Protein AF-A0A1I4WAY4-F1 (afdb_monomer)

Secondary structure (DSSP, 8-state):
----HHHHHHHHHHHHHHHHHHHHHHHHHHHHHH-TTS---SSSS--B-TTT-PBPPGGGGSTTHHHHHTTTB-TTT-PBPPTHHHHHHHHHHHHHHHHHHHHTT-HHHHHHHHHHHHHHHHHHHHHHHHS---HHHHHHHHHHHHHHHHHH-SSS-HHHHHHHHHHHHHHHHHHHHHHHHHHSS--S-HHHHHHHHHHHHHH-GGGHHHHHHHHHHHHHHHHHHHHHHH--PPPSS---HHHHHHHHHHHHHHHHH-

Radius of gyration: 19.83 Å; Cα contacts (8 Å, |Δi|>4): 324; chains: 1; bounding box: 48×49×53 Å

Sequence (258 aa):
MEHDLIWWLTLSLLALAAGSFFNLVIYRLPLMILHPEIKLNLASPRSHCPHCKTLLTRRDLIPLFSWLILRGRCRYCAVRISYRYPAMELLSLLTALLVAVLSHAHEQMIFTTLLFGWTLLVLTIIDIDHHLLPDILTLSLLWAGLLRVALAGQTLSPADAIVGAVAGYLLLRLPSDIWYCWRKEVALGGGDIKLFAALGAWLGAKALPIALIIASAGALIFLLAKAGICRKPPPRRFAFGPWLSLGGMMVFVWQNYY

pLDDT: mean 92.72, std 6.72, range [54.31, 98.69]

Mean predicted aligned error: 4.65 Å

Nearest PDB structures (foldseek):
  7nvo-assembly1_h  TM=2.602E-01  e=3.458E+00  Homo sapiens
  3vg9-assembly1_A  TM=1.922E-01  e=9.452E+00  Homo sapiens
  8aw5-assembly1_A  TM=1.306E-01  e=7.936E+00  Aquifex aeolicus VF5

Solvent-accessible surface area (backbone atoms only — not comparable to full-atom values): 13815 Å² total; per-residue (Å²): 120,88,79,52,72,67,55,57,51,52,53,45,54,51,24,20,52,48,14,50,50,43,54,52,48,52,57,44,53,58,45,43,69,77,39,66,86,52,93,59,56,95,80,39,74,75,65,49,43,92,83,80,59,50,74,58,52,77,70,68,63,41,60,54,54,31,43,59,76,44,69,35,29,40,92,87,75,62,50,76,50,69,69,62,56,48,48,40,18,48,52,36,27,52,51,49,52,50,44,55,66,61,33,67,89,42,66,82,46,44,64,59,52,46,56,51,51,53,49,38,51,46,43,24,54,30,13,69,77,64,71,42,52,56,62,77,55,31,50,50,47,23,51,50,23,44,47,48,27,68,76,63,54,81,91,49,53,55,66,43,16,53,49,1,21,53,46,26,28,48,69,48,42,52,60,30,51,55,43,26,73,76,67,76,43,84,75,61,61,72,36,49,25,43,39,38,14,15,44,7,14,64,58,18,48,87,46,44,63,61,19,49,49,47,13,50,50,50,49,48,53,51,52,51,51,47,31,70,72,66,73,45,80,83,68,96,72,76,59,58,44,45,27,46,36,48,15,41,48,53,51,48,50,44,76,76,65,108

Foldseek 3Di:
DPDDPVNLVVLLQVLLLLLLLLVLCLPQVVCCVVPVVDPDDSPPDADADPPPRHHDDPLCSRGPPNCVVLVQADPPPRHGHDPSRNVSSVVSSVQLVVLVVLCVPPPVCSVVLSLLLNLLVSQLSSCVVPVDRDPVSLVVLLVSLLVCCVPVVDQAHSVQLQQQLVLQLCVPVVVQVVCCVVPVDGPDDPNNSSNSSSLRNNQGNVLSVQLVVQLVVVQVVVQVVCCVVVVDHRDPRDRSSNSSSVSSSVSNSVSNRD

InterPro domains:
  IPR000045 Prepilin type IV endopeptidase, peptidase domain [PF01478] (114-223)
  IPR010627 Prepilin peptidase A24, N-terminal [PF06750] (14-101)
  IPR014032 Peptidase A24A, prepilin type IV, bacterial [PR00864] (123-140)
  IPR014032 Peptidase A24A, prepilin type IV, bacterial [PR00864] (192-203)
  IPR014032 Peptidase A24A, prepilin type IV, bacterial [PR00864] (204-219)
  IPR050882 Prepilin leader peptidase/N-methyltransferase [PTHR30487] (1-256)

Organism: NCBI:txid1367852

Structure (mmCIF, N/CA/C/O backbone):
data_AF-A0A1I4WAY4-F1
#
_entry.id   AF-A0A1I4WAY4-F1
#
loop_
_atom_site.group_PDB
_atom_site.id
_atom_site.type_symbol
_atom_site.label_atom_id
_atom_site.label_alt_id
_atom_site.label_comp_id
_atom_site.label_asym_id
_atom_site.label_entity_id
_atom_site.label_seq_id
_atom_site.pdbx_PDB_ins_code
_atom_site.Cartn_x
_atom_site.Cartn_y
_atom_site.Cartn_z
_atom_site.occupancy
_atom_site.B_iso_or_equiv
_atom_site.auth_seq_id
_atom_site.auth_comp_id
_atom_site.auth_asym_id
_atom_site.auth_atom_id
_atom_site.pdbx_PDB_model_num
ATOM 1 N N . MET A 1 1 ? 23.112 18.543 -0.331 1.00 54.31 1 MET A N 1
ATOM 2 C CA . MET A 1 1 ? 22.769 19.661 0.570 1.00 54.31 1 MET A CA 1
ATOM 3 C C . MET A 1 1 ? 22.600 19.075 1.957 1.00 54.31 1 MET A C 1
ATOM 5 O O . MET A 1 1 ? 22.006 18.011 2.058 1.00 54.31 1 MET A O 1
ATOM 9 N N . GLU A 1 2 ? 23.162 19.682 3.001 1.00 71.75 2 GLU A N 1
ATOM 10 C CA . GLU A 1 2 ? 22.856 19.234 4.364 1.00 71.75 2 GLU A CA 1
ATOM 11 C C . GLU A 1 2 ? 21.424 19.665 4.696 1.00 71.75 2 GLU A C 1
ATOM 13 O O . GLU A 1 2 ? 21.122 20.857 4.727 1.00 71.75 2 GLU A O 1
ATOM 18 N N . HIS A 1 3 ? 20.524 18.696 4.874 1.00 81.75 3 HIS A N 1
ATOM 19 C CA . HIS A 1 3 ? 19.179 18.968 5.371 1.00 81.75 3 HIS A CA 1
ATOM 20 C C . HIS A 1 3 ? 19.274 19.478 6.807 1.00 81.75 3 HIS A C 1
ATOM 22 O O . HIS A 1 3 ? 19.845 18.808 7.672 1.00 81.75 3 HIS A O 1
ATOM 28 N N . ASP A 1 4 ? 18.698 20.648 7.062 1.00 88.94 4 ASP A N 1
ATOM 29 C CA . ASP A 1 4 ? 18.658 21.217 8.399 1.00 88.94 4 ASP A CA 1
ATOM 30 C C . ASP A 1 4 ? 17.642 20.488 9.301 1.00 88.94 4 ASP A C 1
ATOM 32 O O . ASP A 1 4 ? 16.833 19.656 8.874 1.00 88.94 4 ASP A O 1
ATOM 36 N N . LEU A 1 5 ? 17.684 20.798 10.598 1.00 92.12 5 LEU A N 1
ATOM 37 C CA . LEU A 1 5 ? 16.776 20.209 11.583 1.00 92.12 5 LEU A CA 1
ATOM 38 C C . LEU A 1 5 ? 15.297 20.463 11.236 1.00 92.12 5 LEU A C 1
ATOM 40 O O . LEU A 1 5 ? 14.445 19.607 11.482 1.00 92.12 5 LEU A O 1
ATOM 44 N N . ILE A 1 6 ? 14.984 21.627 10.661 1.00 93.38 6 ILE A N 1
ATOM 45 C CA . ILE A 1 6 ? 13.615 22.026 10.316 1.00 93.38 6 ILE A CA 1
ATOM 46 C C . ILE A 1 6 ? 13.052 21.104 9.233 1.00 93.38 6 ILE A C 1
ATOM 48 O O . ILE A 1 6 ? 11.903 20.661 9.340 1.00 93.38 6 ILE A O 1
ATOM 52 N N . TRP A 1 7 ? 13.855 20.763 8.228 1.00 92.56 7 TRP A N 1
ATOM 53 C CA . TRP A 1 7 ? 13.469 19.848 7.162 1.00 92.56 7 TRP A CA 1
ATOM 54 C C . TRP A 1 7 ? 13.116 18.457 7.708 1.00 92.56 7 TRP A C 1
ATOM 56 O O . TRP A 1 7 ? 12.023 17.946 7.445 1.00 92.56 7 TRP A O 1
ATOM 66 N N . TRP A 1 8 ? 13.978 17.882 8.556 1.00 93.44 8 TRP A N 1
ATOM 67 C CA . TRP A 1 8 ? 13.746 16.566 9.169 1.00 93.44 8 TRP A CA 1
ATOM 68 C C . TRP A 1 8 ? 12.510 16.535 10.067 1.00 93.44 8 TRP A C 1
ATOM 70 O O . TRP A 1 8 ? 11.731 15.576 10.025 1.00 93.44 8 TRP A O 1
ATOM 80 N N . LEU A 1 9 ? 12.301 17.588 10.861 1.00 94.94 9 LEU A N 1
ATOM 81 C CA . LEU A 1 9 ? 11.111 17.720 11.699 1.00 94.94 9 LEU A CA 1
ATOM 82 C C . LEU A 1 9 ? 9.843 17.816 10.848 1.00 94.94 9 LEU A C 1
ATOM 84 O O . LEU A 1 9 ? 8.861 17.131 11.132 1.00 94.94 9 LEU A O 1
ATOM 88 N N . THR A 1 10 ? 9.873 18.612 9.780 1.00 94.50 10 THR A N 1
ATOM 89 C CA . THR A 1 10 ? 8.729 18.787 8.879 1.00 94.50 10 THR A CA 1
ATOM 90 C C . THR A 1 10 ? 8.367 17.475 8.191 1.00 94.50 10 THR A C 1
ATOM 92 O O . THR A 1 10 ? 7.207 17.062 8.235 1.00 94.50 10 THR A O 1
ATOM 95 N N . LEU A 1 11 ? 9.354 16.770 7.627 1.00 95.00 11 LEU A N 1
ATOM 96 C CA . LEU A 1 11 ? 9.149 15.461 7.009 1.00 95.00 11 LEU A CA 1
ATOM 97 C C . LEU A 1 11 ? 8.559 14.461 8.008 1.00 95.00 11 LEU A C 1
ATOM 99 O O . LEU A 1 11 ? 7.599 13.760 7.690 1.00 95.00 11 LEU A O 1
ATOM 103 N N . SER A 1 12 ? 9.102 14.421 9.225 1.00 95.94 12 SER A N 1
ATOM 104 C CA . SER A 1 12 ? 8.652 13.492 10.261 1.00 95.94 12 SER A CA 1
ATOM 105 C C . SER A 1 12 ? 7.204 13.754 10.674 1.00 95.94 12 SER A C 1
ATOM 107 O O . SER A 1 12 ? 6.403 12.823 10.756 1.00 95.94 12 SER A O 1
ATOM 109 N N . LEU A 1 13 ? 6.833 15.020 10.885 1.00 96.25 13 LEU A N 1
ATOM 110 C CA . LEU A 1 13 ? 5.464 15.406 11.234 1.00 96.25 13 LEU A CA 1
ATOM 111 C C . LEU A 1 13 ? 4.476 15.084 10.107 1.00 96.25 13 LEU A C 1
ATOM 113 O O . LEU A 1 13 ? 3.394 14.559 10.378 1.00 96.25 13 LEU A O 1
ATOM 117 N N . LEU A 1 14 ? 4.853 15.343 8.852 1.00 96.38 14 LEU A N 1
ATOM 118 C CA . LEU A 1 14 ? 4.041 14.993 7.685 1.00 96.38 14 LEU A CA 1
ATOM 119 C C . LEU A 1 14 ? 3.863 13.480 7.555 1.00 96.38 14 LEU A C 1
ATOM 121 O O . LEU A 1 14 ? 2.745 13.015 7.344 1.00 96.38 14 LEU A O 1
ATOM 125 N N . ALA A 1 15 ? 4.932 12.704 7.728 1.00 97.38 15 ALA A N 1
ATOM 126 C CA . ALA A 1 15 ? 4.884 11.251 7.629 1.00 97.38 15 ALA A CA 1
ATOM 127 C C . ALA A 1 15 ? 4.019 10.622 8.729 1.00 97.38 15 ALA A C 1
ATOM 129 O O . ALA A 1 15 ? 3.244 9.699 8.464 1.00 97.38 15 ALA A O 1
ATOM 130 N N . LEU A 1 16 ? 4.092 11.154 9.948 1.00 96.94 16 LEU A N 1
ATOM 131 C CA . LEU A 1 16 ? 3.235 10.758 11.061 1.00 96.94 16 LEU A CA 1
ATOM 132 C C . LEU A 1 16 ? 1.760 11.098 10.804 1.00 96.94 16 LEU A C 1
ATOM 134 O O . LEU A 1 16 ? 0.883 10.257 11.010 1.00 96.94 16 LEU A O 1
ATOM 138 N N . ALA A 1 17 ? 1.476 12.306 10.309 1.00 96.25 17 ALA A N 1
ATOM 139 C CA . ALA A 1 17 ? 0.123 12.710 9.935 1.00 96.25 17 ALA A CA 1
ATOM 140 C C . ALA A 1 17 ? -0.441 11.835 8.802 1.00 96.25 17 ALA A C 1
ATOM 142 O O . ALA A 1 17 ? -1.593 11.398 8.875 1.00 96.25 17 ALA A O 1
ATOM 143 N N . ALA A 1 18 ? 0.382 11.519 7.798 1.00 97.31 18 ALA A N 1
ATOM 144 C CA . ALA A 1 18 ? 0.031 10.622 6.704 1.00 97.31 18 ALA A CA 1
ATOM 145 C C . ALA A 1 18 ? -0.308 9.216 7.221 1.00 97.31 18 ALA A C 1
ATOM 147 O O . ALA A 1 18 ? -1.365 8.689 6.889 1.00 97.31 18 ALA A O 1
ATOM 148 N N . GLY A 1 19 ? 0.506 8.643 8.113 1.00 96.88 19 GLY A N 1
ATOM 149 C CA . GLY A 1 19 ? 0.223 7.346 8.739 1.00 96.88 19 GLY A CA 1
ATOM 150 C C . GLY A 1 19 ? -1.078 7.320 9.542 1.00 96.88 19 GLY A C 1
ATOM 151 O O . GLY A 1 19 ? -1.840 6.351 9.480 1.00 96.88 19 GLY A O 1
ATOM 152 N N . SER A 1 20 ? -1.393 8.414 10.238 1.00 94.94 20 SER A N 1
ATOM 153 C CA . SER A 1 20 ? -2.666 8.556 10.949 1.00 94.94 20 SER A CA 1
ATOM 154 C C . SER A 1 20 ? -3.854 8.591 9.978 1.00 94.94 20 SER A C 1
ATOM 156 O O . SER A 1 20 ? -4.864 7.915 10.190 1.00 94.94 20 SER A O 1
ATOM 158 N N . PHE A 1 21 ? -3.712 9.295 8.851 1.00 95.69 21 PHE A N 1
ATOM 159 C CA . PHE A 1 21 ? -4.695 9.278 7.766 1.00 95.69 21 PHE A CA 1
ATOM 160 C C . PHE A 1 21 ? -4.815 7.894 7.107 1.00 95.69 21 PHE A C 1
ATOM 162 O O . PHE A 1 21 ? -5.925 7.442 6.825 1.00 95.69 21 PHE A O 1
ATOM 169 N N . PHE A 1 22 ? -3.711 7.166 6.928 1.00 97.12 22 PHE A N 1
ATOM 170 C CA . PHE A 1 22 ? -3.722 5.809 6.379 1.00 97.12 22 PHE A CA 1
ATOM 171 C C . PHE A 1 22 ? -4.524 4.849 7.247 1.00 97.12 22 PHE A C 1
ATOM 173 O O . PHE A 1 22 ? -5.315 4.087 6.703 1.00 97.12 22 PHE A O 1
ATOM 180 N N . ASN A 1 23 ? -4.438 4.933 8.579 1.00 95.19 23 ASN A N 1
ATOM 181 C CA . ASN A 1 23 ? -5.319 4.154 9.459 1.00 95.19 23 ASN A CA 1
ATOM 182 C C . ASN A 1 23 ? -6.807 4.381 9.144 1.00 95.19 23 ASN A C 1
ATOM 184 O O . ASN A 1 23 ? -7.596 3.434 9.158 1.00 95.19 23 ASN A O 1
ATOM 188 N N . LEU A 1 24 ? -7.195 5.623 8.837 1.00 94.06 24 LEU A N 1
ATOM 189 C CA . LEU A 1 24 ? -8.562 5.954 8.446 1.00 94.06 24 LEU A CA 1
ATOM 190 C C . LEU A 1 24 ? -8.926 5.359 7.079 1.00 94.06 24 LEU A C 1
ATOM 192 O O . LEU A 1 24 ? -10.003 4.777 6.955 1.00 94.06 24 LEU A O 1
ATOM 196 N N . VAL A 1 25 ? -8.043 5.457 6.081 1.00 96.62 25 VAL A N 1
ATOM 197 C CA . VAL A 1 25 ? -8.269 4.874 4.746 1.00 96.62 25 VAL A CA 1
ATOM 198 C C . VAL A 1 25 ? -8.396 3.358 4.836 1.00 96.62 25 VAL A C 1
ATOM 200 O O . VAL A 1 25 ? -9.376 2.803 4.348 1.00 96.62 25 VAL A O 1
ATOM 203 N N . ILE A 1 26 ? -7.456 2.700 5.512 1.00 96.38 26 ILE A N 1
ATOM 204 C CA . ILE A 1 26 ? -7.425 1.244 5.653 1.00 96.38 26 ILE A CA 1
ATOM 205 C C . ILE A 1 26 ? -8.689 0.739 6.363 1.00 96.38 26 ILE A C 1
ATOM 207 O O . ILE A 1 26 ? -9.216 -0.303 5.998 1.00 96.38 26 ILE A O 1
ATOM 211 N N . TYR A 1 27 ? -9.209 1.478 7.348 1.00 93.25 27 TYR A N 1
ATOM 212 C CA . TYR A 1 27 ? -10.443 1.097 8.034 1.00 93.25 27 TYR A CA 1
ATOM 213 C C . TYR A 1 27 ? -11.704 1.352 7.194 1.00 93.25 27 TYR A C 1
ATOM 215 O O . TYR A 1 27 ? -12.581 0.495 7.117 1.00 93.25 27 TYR A O 1
ATOM 223 N N . ARG A 1 28 ? -11.839 2.540 6.589 1.00 95.00 28 ARG A N 1
ATOM 224 C CA . ARG A 1 28 ? -13.107 2.968 5.973 1.00 95.00 28 ARG A CA 1
ATOM 225 C C . ARG A 1 28 ? -13.269 2.513 4.537 1.00 95.00 28 ARG A C 1
ATOM 227 O O . ARG A 1 28 ? -14.384 2.186 4.150 1.00 95.00 28 ARG A O 1
ATOM 234 N N . LEU A 1 29 ? -12.198 2.510 3.749 1.00 96.38 29 LEU A N 1
ATOM 235 C CA . LEU A 1 29 ? -12.297 2.237 2.321 1.00 96.38 29 LEU A CA 1
ATOM 236 C C . LEU A 1 29 ? -12.830 0.821 2.035 1.00 96.38 29 LEU A C 1
ATOM 238 O O . LEU A 1 29 ? -13.754 0.713 1.231 1.00 96.38 29 LEU A O 1
ATOM 242 N N . PRO A 1 30 ? -12.362 -0.249 2.709 1.00 96.56 30 PRO A N 1
ATOM 243 C CA . PRO A 1 30 ? -12.934 -1.581 2.516 1.00 96.56 30 PRO A CA 1
ATOM 244 C C . PRO A 1 30 ? -14.400 -1.647 2.946 1.00 96.56 30 PRO A C 1
ATOM 246 O O . PRO A 1 30 ? -15.209 -2.237 2.240 1.00 96.56 30 PRO A O 1
ATOM 249 N N . LEU A 1 31 ? -14.769 -0.989 4.053 1.00 94.88 31 LEU A N 1
ATOM 250 C CA . LEU A 1 31 ? -16.161 -0.924 4.510 1.00 94.88 31 LEU A CA 1
ATOM 251 C C . LEU A 1 31 ? -17.072 -0.233 3.490 1.00 94.88 31 LEU A C 1
ATOM 253 O O . LEU A 1 31 ? -18.156 -0.729 3.222 1.00 94.88 31 LEU A O 1
ATOM 257 N N . MET A 1 32 ? -16.621 0.865 2.881 1.00 95.31 32 MET A N 1
ATOM 258 C CA . MET A 1 32 ? -17.377 1.568 1.837 1.00 95.31 32 MET A CA 1
ATOM 259 C C . MET A 1 32 ? -17.619 0.700 0.593 1.00 95.31 32 MET A C 1
ATOM 261 O O . MET A 1 32 ? -18.626 0.875 -0.083 1.00 95.31 32 MET A O 1
ATOM 265 N N . ILE A 1 33 ? -16.694 -0.213 0.278 1.00 94.88 33 ILE A N 1
ATOM 266 C CA . ILE A 1 33 ? -16.776 -1.093 -0.898 1.00 94.88 33 ILE A CA 1
ATOM 267 C C . ILE A 1 33 ? -17.619 -2.337 -0.600 1.00 94.88 33 ILE A C 1
ATOM 269 O O . ILE A 1 33 ? -18.432 -2.741 -1.425 1.00 94.88 33 ILE A O 1
ATOM 273 N N . LEU A 1 34 ? -17.409 -2.957 0.564 1.00 95.38 34 LEU A N 1
ATOM 274 C CA . LEU A 1 34 ? -18.051 -4.217 0.947 1.00 95.38 34 LEU A CA 1
ATOM 27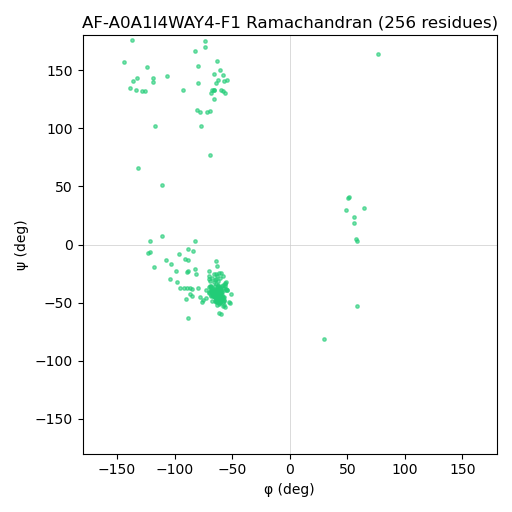5 C C . LEU A 1 34 ? -19.470 -4.019 1.498 1.00 95.38 34 LEU A C 1
ATOM 277 O O . LEU A 1 34 ? -20.278 -4.938 1.404 1.00 95.38 34 LEU A O 1
ATOM 281 N N . HIS A 1 35 ? -19.760 -2.839 2.052 1.00 94.94 35 HIS A N 1
ATOM 282 C CA . HIS A 1 35 ? -21.030 -2.487 2.691 1.00 94.94 35 HIS A CA 1
ATOM 283 C C . HIS A 1 35 ? -21.555 -1.131 2.185 1.00 94.94 35 HIS A C 1
ATOM 285 O O . HIS A 1 35 ? -21.604 -0.158 2.949 1.00 94.94 35 HIS A O 1
ATOM 291 N N . PRO A 1 36 ? -21.926 -1.023 0.894 1.00 91.50 36 PRO A N 1
ATOM 292 C CA . PRO A 1 36 ? -22.366 0.237 0.286 1.00 91.50 36 PRO A CA 1
ATOM 293 C C . PRO A 1 36 ? -23.653 0.807 0.909 1.00 91.50 36 PRO A C 1
ATOM 295 O O . PRO A 1 36 ? -23.944 1.994 0.763 1.00 91.50 36 PRO A O 1
ATOM 298 N N . GLU A 1 37 ? -24.424 -0.011 1.626 1.00 93.12 37 GLU A N 1
ATOM 299 C CA . GLU A 1 37 ? -25.594 0.397 2.402 1.00 93.12 37 GLU A CA 1
ATOM 300 C C . GLU A 1 37 ? -25.244 1.310 3.587 1.00 93.12 37 GLU A C 1
ATOM 302 O O . GLU A 1 37 ? -26.069 2.120 4.026 1.00 93.12 37 GLU A O 1
ATOM 307 N N . ILE A 1 38 ? -24.015 1.218 4.103 1.00 88.69 38 ILE A N 1
ATOM 308 C CA . ILE A 1 38 ? -23.537 2.070 5.186 1.00 88.69 38 ILE A CA 1
ATOM 309 C C . ILE A 1 38 ? -23.115 3.408 4.581 1.00 88.69 38 ILE A C 1
ATOM 311 O O . ILE A 1 38 ? -22.135 3.498 3.846 1.00 88.69 38 ILE A O 1
ATOM 315 N N . LYS A 1 39 ? -23.817 4.486 4.949 1.00 87.50 39 LYS A N 1
ATOM 316 C CA . LYS A 1 39 ? -23.444 5.864 4.586 1.00 87.50 39 LYS A CA 1
ATOM 317 C C . LYS A 1 39 ? -22.168 6.294 5.319 1.00 87.50 39 LYS A C 1
ATOM 319 O O . LYS A 1 39 ? -22.211 7.036 6.299 1.00 87.50 39 LYS A O 1
ATOM 324 N N . LEU A 1 40 ? -21.030 5.810 4.837 1.00 91.00 40 LEU A N 1
ATOM 325 C CA . LEU A 1 40 ? -19.690 6.106 5.325 1.00 91.00 40 LEU A CA 1
ATOM 326 C C . LEU A 1 40 ? -18.888 6.774 4.210 1.00 91.00 40 LEU A C 1
ATOM 328 O O . LEU A 1 40 ? -18.958 6.376 3.051 1.00 91.00 40 LEU A O 1
ATOM 332 N N . ASN A 1 41 ? -18.095 7.782 4.557 1.00 91.06 41 ASN A N 1
ATOM 333 C CA . ASN A 1 41 ? -17.082 8.311 3.655 1.00 91.06 41 ASN A CA 1
ATOM 334 C C . ASN A 1 41 ? -15.772 8.578 4.414 1.00 91.06 41 ASN A C 1
ATOM 336 O O . ASN A 1 41 ? -15.676 8.394 5.633 1.00 91.06 41 ASN A O 1
ATOM 340 N N . LEU A 1 42 ? -14.726 8.995 3.698 1.00 90.50 42 LEU A N 1
ATOM 341 C CA . LEU A 1 42 ? -13.423 9.242 4.321 1.00 90.50 42 LEU A CA 1
ATOM 342 C C . LEU A 1 42 ? -13.456 10.422 5.310 1.00 90.50 42 LEU A C 1
ATOM 344 O O . LEU A 1 42 ? -12.784 10.375 6.334 1.00 90.50 42 LEU A O 1
ATOM 348 N N . ALA A 1 43 ? -14.281 11.442 5.069 1.00 89.56 43 ALA A N 1
ATOM 349 C CA . ALA A 1 43 ? -14.356 12.636 5.916 1.00 89.56 43 ALA A CA 1
ATOM 350 C C . ALA A 1 43 ? -15.375 12.526 7.071 1.00 89.56 43 ALA A C 1
ATOM 352 O O . ALA A 1 43 ? -15.246 13.209 8.086 1.00 89.56 43 ALA A O 1
ATOM 353 N N . SER A 1 44 ? -16.384 11.665 6.942 1.00 88.88 44 SER A N 1
ATOM 354 C CA . SER A 1 44 ? -17.568 11.594 7.797 1.00 88.88 44 SER A CA 1
ATOM 355 C C . SER A 1 44 ? -17.949 10.139 8.099 1.00 88.88 44 SER A C 1
ATOM 357 O O . SER A 1 44 ? -17.961 9.313 7.184 1.00 88.88 44 SER A O 1
ATOM 359 N N . PRO A 1 45 ? -18.265 9.803 9.365 1.00 90.44 45 PRO A N 1
ATOM 360 C CA . PRO A 1 45 ? -18.307 10.689 10.532 1.00 90.44 45 PRO A CA 1
ATOM 361 C C . PRO A 1 45 ? -16.901 11.075 11.017 1.00 90.44 45 PRO A C 1
ATOM 363 O O . PRO A 1 45 ? -15.891 10.578 10.518 1.00 90.44 45 PRO A O 1
ATOM 366 N N . ARG A 1 46 ? -16.810 11.956 12.017 1.00 90.62 46 ARG A N 1
ATOM 367 C CA . ARG A 1 46 ? -15.532 12.265 12.682 1.00 90.62 46 ARG A CA 1
ATOM 368 C C . ARG A 1 46 ? -14.954 11.027 13.386 1.00 90.62 46 ARG A C 1
ATOM 370 O O . ARG A 1 46 ? -15.681 10.088 13.722 1.00 90.62 46 ARG A O 1
ATOM 377 N N . SER A 1 47 ? -13.639 11.031 13.619 1.00 88.31 47 SER A N 1
ATOM 378 C CA . SER A 1 47 ? -12.960 9.989 14.399 1.00 88.31 47 SER A CA 1
ATOM 379 C C . SER A 1 47 ? -13.585 9.859 15.788 1.00 88.31 47 SER A C 1
ATOM 381 O O . SER A 1 47 ? -13.788 10.855 16.483 1.00 88.31 47 SER A O 1
ATOM 383 N N . HIS A 1 48 ? -13.903 8.631 16.182 1.00 90.75 48 HIS A N 1
ATOM 384 C CA . HIS A 1 48 ? -14.589 8.318 17.430 1.00 90.75 48 HIS A CA 1
ATOM 385 C C . HIS A 1 48 ? -14.052 7.015 18.019 1.00 90.75 48 HIS A C 1
ATOM 387 O O . HIS A 1 48 ? -13.504 6.173 17.306 1.00 90.75 48 HIS A O 1
ATOM 393 N N . CYS A 1 49 ? -14.216 6.834 19.327 1.00 89.75 49 CYS A N 1
ATOM 394 C CA . CYS A 1 49 ? -13.855 5.577 19.974 1.00 89.75 49 CYS A CA 1
ATOM 395 C C . CYS A 1 49 ? -14.800 4.449 19.515 1.00 89.75 49 CYS A C 1
ATOM 397 O O . CYS A 1 49 ? -16.017 4.616 19.612 1.00 89.75 49 CYS A O 1
ATOM 399 N N . PRO A 1 50 ? -14.299 3.276 19.086 1.00 85.12 50 PRO A N 1
ATOM 400 C CA . PRO A 1 50 ? -15.160 2.188 18.621 1.00 85.12 50 PRO A CA 1
ATOM 401 C C . PRO A 1 50 ? -16.073 1.625 19.722 1.00 85.12 50 PRO A C 1
ATOM 403 O O . PRO A 1 50 ? -17.149 1.131 19.390 1.00 85.12 50 PRO A O 1
ATOM 406 N N . HIS A 1 51 ? -15.676 1.746 20.997 1.00 89.69 51 HIS A N 1
ATOM 407 C CA . HIS A 1 51 ? -16.416 1.237 22.154 1.00 89.69 51 HIS A CA 1
ATOM 408 C C . HIS A 1 51 ? -17.438 2.249 22.692 1.00 89.69 51 HIS A C 1
ATOM 410 O O . HIS A 1 51 ? -18.635 2.002 22.638 1.00 89.69 51 HIS A O 1
ATOM 416 N N . CYS A 1 52 ? -16.988 3.412 23.179 1.00 92.44 52 CYS A N 1
ATOM 417 C CA . CYS A 1 52 ? -17.887 4.397 23.798 1.00 92.44 52 CYS A CA 1
ATOM 418 C C . CYS A 1 52 ? -18.506 5.399 22.813 1.00 92.44 52 CYS A C 1
ATOM 420 O O . CYS A 1 52 ? -19.284 6.249 23.229 1.00 92.44 52 CYS A O 1
ATOM 422 N N . LYS A 1 53 ? -18.130 5.349 21.527 1.00 91.62 53 LYS A N 1
ATOM 423 C CA . LYS A 1 53 ? -18.601 6.241 20.449 1.00 91.62 53 LYS A CA 1
ATOM 424 C C . LYS A 1 53 ? -18.351 7.741 20.662 1.00 91.62 53 LYS A C 1
ATOM 426 O O . LYS A 1 53 ? -18.694 8.536 19.792 1.00 91.62 53 LYS A O 1
ATOM 431 N N . THR A 1 54 ? -17.684 8.135 21.749 1.00 93.38 54 THR A N 1
ATOM 432 C CA . THR A 1 54 ? -17.271 9.521 21.993 1.00 93.38 54 THR A CA 1
ATOM 433 C C . THR A 1 54 ? -16.384 10.019 20.856 1.00 93.38 54 THR A C 1
ATOM 435 O O . THR A 1 54 ? -15.439 9.334 20.446 1.00 93.38 54 THR A O 1
ATOM 438 N N . LEU A 1 55 ? -16.695 11.216 20.357 1.00 93.25 55 LEU A N 1
ATOM 439 C CA . LEU A 1 55 ? -15.897 11.893 19.341 1.00 93.25 55 LEU A CA 1
ATOM 440 C C . LEU A 1 55 ? -14.526 12.259 19.913 1.00 93.25 55 LEU A C 1
ATOM 442 O O . LEU A 1 55 ? -14.429 12.817 21.004 1.00 93.25 55 LEU A O 1
ATOM 446 N N . LEU A 1 56 ? -13.474 11.969 19.154 1.00 91.00 56 LEU A N 1
ATOM 447 C CA . LEU A 1 56 ? -12.104 12.262 19.557 1.00 91.00 56 LEU A CA 1
ATOM 448 C C . LEU A 1 56 ? -11.776 13.741 19.324 1.00 91.00 56 LEU A C 1
ATOM 450 O O . LEU A 1 56 ? -12.146 14.340 18.302 1.00 91.00 56 LEU A O 1
ATOM 454 N N . THR A 1 57 ? -11.072 14.344 20.281 1.00 92.38 57 THR A N 1
ATOM 455 C CA . THR A 1 57 ? -10.574 15.717 20.156 1.00 92.38 57 THR A CA 1
ATOM 456 C C . THR A 1 57 ? -9.271 15.747 19.363 1.00 92.38 57 THR A C 1
ATOM 458 O O . THR A 1 57 ? -8.619 14.725 19.172 1.00 92.38 57 THR A O 1
ATOM 461 N N . ARG A 1 58 ? -8.832 16.938 18.930 1.00 89.88 58 ARG A N 1
ATOM 462 C CA . ARG A 1 58 ? -7.545 17.097 18.223 1.00 89.88 58 ARG A CA 1
ATOM 463 C C . ARG A 1 58 ? -6.357 16.550 19.028 1.00 89.88 58 ARG A C 1
ATOM 465 O O . ARG A 1 58 ? -5.423 16.024 18.440 1.00 89.88 58 ARG A O 1
ATOM 472 N N . ARG A 1 59 ? -6.411 16.631 20.364 1.00 90.50 59 ARG A N 1
ATOM 473 C CA . ARG A 1 59 ? -5.358 16.123 21.262 1.00 90.50 59 ARG A CA 1
ATOM 474 C C . ARG A 1 59 ? -5.295 14.594 21.298 1.00 90.50 59 ARG A C 1
ATOM 476 O O . ARG A 1 59 ? -4.230 14.043 21.544 1.00 90.50 59 ARG A O 1
ATOM 483 N N . ASP A 1 60 ? -6.414 13.922 21.034 1.00 88.81 60 ASP A N 1
ATOM 484 C CA . ASP A 1 60 ? -6.488 12.457 20.973 1.00 88.81 60 ASP A CA 1
ATOM 485 C C . ASP A 1 60 ? -6.073 11.910 19.596 1.00 88.81 60 ASP A C 1
ATOM 487 O O . ASP A 1 60 ? -6.000 10.701 19.417 1.00 88.81 60 ASP A O 1
ATOM 491 N N . LEU A 1 61 ? -5.823 12.801 18.629 1.00 89.31 61 LEU A N 1
ATOM 492 C CA . LEU A 1 61 ? -5.440 12.481 17.253 1.00 89.31 61 LEU A CA 1
ATOM 493 C C . LEU A 1 61 ? -3.989 12.876 16.938 1.00 89.31 61 LEU A C 1
ATOM 495 O O . LEU A 1 61 ? -3.592 12.815 15.780 1.00 89.31 61 LEU A O 1
ATOM 499 N N . ILE A 1 62 ? -3.200 13.303 17.936 1.00 91.44 62 ILE A N 1
ATOM 500 C CA . ILE A 1 62 ? -1.769 13.580 17.739 1.00 91.44 62 ILE A CA 1
ATOM 501 C C . ILE A 1 62 ? -1.061 12.233 17.508 1.00 91.44 62 ILE A C 1
ATOM 503 O O . ILE A 1 62 ? -1.050 11.421 18.446 1.00 91.44 62 ILE A O 1
ATOM 507 N N . PRO A 1 63 ? -0.481 11.982 16.318 1.00 90.44 63 PRO A N 1
ATOM 508 C CA . PRO A 1 63 ? 0.120 10.690 15.981 1.00 90.44 63 PRO A CA 1
ATOM 509 C C . PRO A 1 63 ? 1.210 10.289 16.977 1.00 90.44 63 PRO A C 1
ATOM 511 O O . PRO A 1 63 ? 1.978 11.147 17.412 1.00 90.44 63 PRO A O 1
ATOM 514 N N . LEU A 1 64 ? 1.285 9.004 17.329 1.00 90.44 64 LEU A N 1
ATOM 515 C CA . LEU A 1 64 ? 2.144 8.357 18.333 1.00 90.44 64 LEU A CA 1
ATOM 516 C C . LEU A 1 64 ? 1.995 8.892 19.763 1.00 90.44 64 LEU A C 1
ATOM 518 O O . LEU A 1 64 ? 1.761 8.124 20.698 1.00 90.44 64 LEU A O 1
ATOM 522 N N . PHE A 1 65 ? 2.109 10.202 19.953 1.00 91.25 65 PHE A N 1
ATOM 523 C CA . PHE A 1 65 ? 2.135 10.855 21.255 1.00 91.25 65 PHE A CA 1
ATOM 524 C C . PHE A 1 65 ? 0.833 10.674 22.029 1.00 91.25 65 PHE A C 1
ATOM 526 O O . PHE A 1 65 ? 0.877 10.372 23.220 1.00 91.25 65 PHE A O 1
ATOM 533 N N . SER A 1 66 ? -0.326 10.812 21.376 1.00 90.19 66 SER A N 1
ATOM 534 C CA . SER A 1 66 ? -1.617 10.617 22.049 1.00 90.19 66 SER A CA 1
ATOM 535 C C . SER A 1 66 ? -1.749 9.196 22.606 1.00 90.19 66 SER A C 1
ATOM 537 O O . SER A 1 66 ? -2.136 9.019 23.763 1.00 90.19 66 SER A O 1
ATOM 539 N N . TRP A 1 67 ? -1.347 8.188 21.826 1.00 92.62 67 TRP A N 1
ATOM 540 C CA . TRP A 1 67 ? -1.367 6.786 22.232 1.00 92.62 67 TRP A CA 1
ATOM 541 C C . TRP A 1 67 ? -0.376 6.513 23.370 1.00 92.62 67 TRP A C 1
ATOM 543 O O . TRP A 1 67 ? -0.746 5.864 24.347 1.00 92.62 67 TRP A O 1
ATOM 553 N N . LEU A 1 68 ? 0.850 7.046 23.293 1.00 92.88 68 LEU A N 1
ATOM 554 C CA . LEU A 1 68 ? 1.876 6.887 24.332 1.00 92.88 68 LEU A CA 1
ATOM 555 C C . LEU A 1 68 ? 1.452 7.518 25.665 1.00 92.88 68 LEU A C 1
ATOM 557 O O . LEU A 1 68 ? 1.495 6.853 26.700 1.00 92.88 68 LEU A O 1
ATOM 561 N N . ILE A 1 69 ? 0.975 8.767 25.642 1.00 93.88 69 ILE A N 1
ATOM 562 C CA . ILE A 1 69 ? 0.516 9.489 26.841 1.00 93.88 69 ILE A CA 1
ATOM 563 C C . ILE A 1 69 ? -0.668 8.761 27.486 1.00 93.88 69 ILE A C 1
ATOM 565 O O . ILE A 1 69 ? -0.727 8.620 28.707 1.00 93.88 69 ILE A O 1
ATOM 569 N N . LEU A 1 70 ? -1.598 8.256 26.673 1.00 91.94 70 LEU A N 1
ATOM 570 C CA . LEU A 1 70 ? -2.757 7.503 27.149 1.00 91.94 70 LEU A CA 1
ATOM 571 C C . LEU A 1 70 ? -2.450 6.022 27.436 1.00 91.94 70 LEU A C 1
ATOM 573 O O . LEU A 1 70 ? -3.361 5.267 27.781 1.00 91.94 70 LEU A O 1
ATOM 577 N N . ARG A 1 71 ? -1.187 5.587 27.301 1.00 93.06 71 ARG A N 1
ATOM 578 C CA . ARG A 1 71 ? -0.728 4.199 27.499 1.00 93.06 71 ARG A CA 1
ATOM 579 C C . ARG A 1 71 ? -1.560 3.184 26.710 1.00 93.06 71 ARG A C 1
ATOM 581 O O . ARG A 1 71 ? -1.943 2.130 27.225 1.00 93.06 71 ARG A O 1
ATOM 588 N N . GLY A 1 72 ? -1.897 3.550 25.477 1.00 90.69 72 GLY A N 1
ATOM 589 C CA . GLY A 1 72 ? -2.710 2.758 24.568 1.00 90.69 72 GLY A CA 1
ATOM 590 C C . GLY A 1 72 ? -4.144 2.547 25.035 1.00 90.69 72 GLY A C 1
ATOM 591 O O . GLY A 1 72 ? -4.713 1.494 24.763 1.00 90.69 72 GLY A O 1
ATOM 592 N N . ARG A 1 73 ? -4.740 3.500 25.759 1.00 92.50 73 ARG A N 1
ATOM 593 C CA . ARG A 1 73 ? -6.134 3.429 26.221 1.00 92.50 73 ARG A CA 1
ATOM 594 C C . ARG A 1 73 ? -6.945 4.635 25.765 1.00 92.50 73 ARG A C 1
ATOM 596 O O . ARG A 1 73 ? -6.422 5.721 25.561 1.00 92.50 73 ARG A O 1
ATOM 603 N N . CYS A 1 74 ? -8.249 4.455 25.611 1.00 92.19 74 CYS A N 1
ATOM 604 C CA . CYS A 1 74 ? -9.157 5.561 25.344 1.00 92.19 74 CYS A CA 1
ATOM 605 C C . CYS A 1 74 ? -9.239 6.484 26.566 1.00 92.19 74 CYS A C 1
ATOM 607 O O . CYS A 1 74 ? -9.465 6.012 27.679 1.00 92.19 74 CYS A O 1
ATOM 609 N N . ARG A 1 75 ? -9.138 7.800 26.350 1.00 93.38 75 ARG A N 1
ATOM 610 C CA . ARG A 1 75 ? -9.267 8.819 27.404 1.00 93.38 75 ARG A CA 1
ATOM 611 C C . ARG A 1 75 ? -10.595 8.738 28.168 1.00 93.38 75 ARG A C 1
ATOM 613 O O . ARG A 1 75 ? -10.623 9.037 29.353 1.00 93.38 75 ARG A O 1
ATOM 620 N N . TYR A 1 76 ? -11.676 8.352 27.489 1.00 94.06 76 TYR A N 1
ATOM 621 C CA . TYR A 1 76 ? -13.041 8.437 28.021 1.00 94.06 76 TYR A CA 1
ATOM 622 C C . TYR A 1 76 ? -13.536 7.141 28.667 1.00 94.06 76 TYR A C 1
ATOM 624 O O . TYR A 1 76 ? -14.245 7.191 29.663 1.00 94.06 76 TYR A O 1
ATOM 632 N N . CYS A 1 77 ? -13.180 5.980 28.107 1.00 94.25 77 CYS A N 1
ATOM 633 C CA . CYS A 1 77 ? -13.658 4.679 28.596 1.00 94.25 77 CYS A CA 1
ATOM 634 C C . CYS A 1 77 ? -12.544 3.714 29.023 1.00 94.25 77 CYS A C 1
ATOM 636 O O . CYS A 1 77 ? -12.835 2.570 29.355 1.00 94.25 77 CYS A O 1
ATOM 638 N N . ALA A 1 78 ? -11.274 4.132 28.978 1.00 93.19 78 ALA A N 1
ATOM 639 C CA . ALA A 1 78 ? -10.095 3.350 29.376 1.00 93.19 78 ALA A CA 1
ATOM 640 C C . ALA A 1 78 ? -9.881 1.997 28.655 1.00 93.19 78 ALA A C 1
ATOM 642 O O . ALA A 1 78 ? -8.927 1.276 28.968 1.00 93.19 78 ALA A O 1
ATOM 643 N N . VAL A 1 79 ? -10.710 1.666 27.659 1.00 93.81 79 VAL A N 1
ATOM 644 C CA . VAL A 1 79 ? -10.534 0.505 26.774 1.00 93.81 79 VAL A CA 1
ATOM 645 C C . VAL A 1 79 ? -9.237 0.630 25.984 1.00 93.81 79 VAL A C 1
ATOM 647 O O . VAL A 1 79 ? -8.872 1.720 25.542 1.00 93.81 79 VAL A O 1
ATOM 650 N N . ARG A 1 80 ? -8.545 -0.499 25.793 1.00 93.19 80 ARG A N 1
ATOM 651 C CA . ARG A 1 80 ? -7.290 -0.556 25.035 1.00 93.19 80 ARG A CA 1
ATOM 652 C C . ARG A 1 80 ? -7.524 -0.220 23.559 1.00 93.19 80 ARG A C 1
ATOM 654 O O . ARG A 1 80 ? -8.426 -0.760 22.927 1.00 93.19 80 ARG A O 1
ATOM 661 N N . ILE A 1 81 ? -6.679 0.650 23.020 1.00 90.25 81 ILE A N 1
ATOM 662 C CA . ILE A 1 81 ? -6.594 1.001 21.603 1.00 90.25 81 ILE A CA 1
ATOM 663 C C . ILE A 1 81 ? -5.541 0.097 20.961 1.00 90.25 81 ILE A C 1
ATOM 665 O O . ILE A 1 81 ? -4.442 -0.058 21.495 1.00 90.25 81 ILE A O 1
ATOM 669 N N . SER A 1 82 ? -5.875 -0.488 19.810 1.00 90.94 82 SER A N 1
ATOM 670 C CA . SER A 1 82 ? -4.985 -1.397 19.079 1.00 90.94 82 SER A CA 1
ATOM 671 C C . SER A 1 82 ? -3.617 -0.767 18.785 1.00 90.94 82 SER A C 1
ATOM 673 O O . SER A 1 82 ? -3.532 0.403 18.414 1.00 90.94 82 SER A O 1
ATOM 675 N N . TYR A 1 83 ? -2.550 -1.568 18.884 1.00 93.00 83 TYR A N 1
ATOM 676 C CA . TYR A 1 83 ? -1.184 -1.174 18.510 1.00 93.00 83 TYR A CA 1
ATOM 677 C C . TYR A 1 83 ? -1.042 -0.874 17.011 1.00 93.00 83 TYR A C 1
ATOM 679 O O . TYR A 1 83 ? -0.065 -0.268 16.586 1.00 93.00 83 TYR A O 1
ATOM 687 N N . ARG A 1 84 ? -2.026 -1.276 16.204 1.00 90.94 84 ARG A N 1
ATOM 688 C CA . ARG A 1 84 ? -2.075 -1.001 14.770 1.00 90.94 84 ARG A CA 1
ATOM 689 C C . ARG A 1 84 ? -1.988 0.489 14.445 1.00 90.94 84 ARG A C 1
ATOM 691 O O . ARG A 1 84 ? -1.303 0.848 13.497 1.00 90.94 84 ARG A O 1
ATOM 698 N N . TYR A 1 85 ? -2.646 1.334 15.242 1.00 90.31 85 TYR A N 1
ATOM 699 C CA . TYR A 1 85 ? -2.644 2.780 15.028 1.00 90.31 85 TYR A CA 1
ATOM 700 C C . TYR A 1 85 ? -1.221 3.357 15.085 1.00 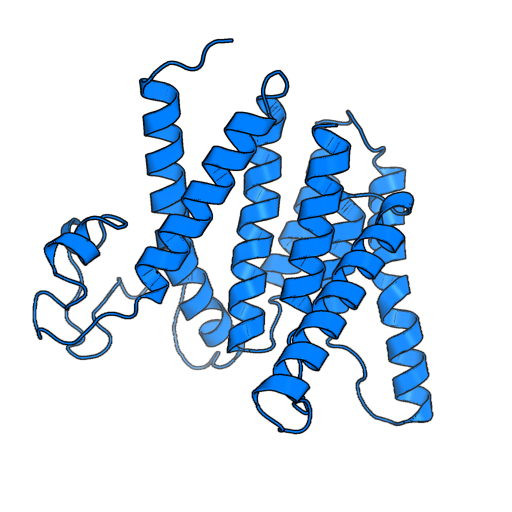90.31 85 TYR A C 1
ATOM 702 O O . TYR A 1 85 ? -0.759 3.849 14.051 1.00 90.31 85 TYR A O 1
ATOM 710 N N . PRO A 1 86 ? -0.484 3.222 16.210 1.00 94.31 86 PRO A N 1
ATOM 711 C CA . PRO A 1 86 ? 0.887 3.711 16.273 1.00 94.31 86 PRO A CA 1
ATOM 712 C C . PRO A 1 86 ? 1.847 2.932 15.364 1.00 94.31 86 PRO A C 1
ATOM 714 O O . PRO A 1 86 ? 2.807 3.511 14.871 1.00 94.31 86 PRO A O 1
ATOM 717 N N . ALA A 1 87 ? 1.603 1.646 15.085 1.00 95.56 87 ALA A N 1
ATOM 718 C CA . ALA A 1 87 ? 2.448 0.886 14.162 1.00 95.56 87 ALA A CA 1
ATOM 719 C C . ALA A 1 87 ? 2.406 1.465 12.741 1.00 95.56 87 ALA A C 1
ATOM 721 O O . ALA A 1 87 ? 3.444 1.609 12.105 1.00 95.56 87 ALA A O 1
ATOM 722 N N . MET A 1 88 ? 1.222 1.839 12.256 1.00 96.38 88 MET A N 1
ATOM 723 C CA . MET A 1 88 ? 1.060 2.406 10.920 1.00 96.38 88 MET A CA 1
ATOM 724 C C . MET A 1 88 ? 1.650 3.825 10.827 1.00 96.38 88 MET A C 1
ATOM 726 O O . MET A 1 88 ? 2.302 4.159 9.844 1.00 96.38 88 MET A O 1
ATOM 730 N N . GLU A 1 89 ? 1.523 4.629 11.884 1.00 96.81 89 GLU A N 1
ATOM 731 C CA . GLU A 1 89 ? 2.193 5.936 11.993 1.00 96.81 89 GLU A CA 1
ATOM 732 C C . GLU A 1 89 ? 3.723 5.805 12.010 1.00 96.81 89 GLU A C 1
ATOM 734 O O . GLU A 1 89 ? 4.431 6.579 11.367 1.00 96.81 89 GLU A O 1
ATOM 739 N N . LEU A 1 90 ? 4.248 4.792 12.700 1.00 97.06 90 LEU A N 1
ATOM 740 C CA . LEU A 1 90 ? 5.680 4.525 12.721 1.00 97.06 90 LEU A CA 1
ATOM 741 C C . LEU A 1 90 ? 6.180 4.002 11.368 1.00 97.06 90 LEU A C 1
ATOM 743 O O . LEU A 1 90 ? 7.225 4.441 10.903 1.00 97.06 90 LEU A O 1
ATOM 747 N N . LEU A 1 91 ? 5.448 3.103 10.707 1.00 97.12 91 LEU A N 1
ATOM 748 C CA . LEU A 1 91 ? 5.838 2.571 9.398 1.00 97.12 91 LEU A CA 1
ATOM 749 C C . LEU A 1 91 ? 5.864 3.660 8.317 1.00 97.12 91 LEU A C 1
ATOM 751 O O . LEU A 1 91 ? 6.786 3.677 7.499 1.00 97.12 91 LEU A O 1
ATOM 755 N N . SER A 1 92 ? 4.906 4.593 8.319 1.00 97.81 92 SER A N 1
ATOM 756 C CA . SER A 1 92 ? 4.932 5.724 7.384 1.00 97.81 92 SER A CA 1
ATOM 757 C C . SER A 1 92 ? 6.120 6.652 7.647 1.00 97.81 92 SER A C 1
ATOM 759 O O . SER A 1 92 ? 6.775 7.061 6.686 1.00 97.81 92 SER A O 1
ATOM 761 N N . LEU A 1 93 ? 6.442 6.920 8.921 1.00 97.81 93 LEU A N 1
ATOM 762 C CA . LEU A 1 93 ? 7.628 7.677 9.332 1.00 97.81 93 LEU A CA 1
ATOM 763 C C . LEU A 1 93 ? 8.924 6.990 8.895 1.00 97.81 93 LEU A C 1
ATOM 765 O O . LEU A 1 93 ? 9.756 7.619 8.251 1.00 97.81 93 LEU A O 1
ATOM 769 N N . LEU A 1 94 ? 9.089 5.701 9.197 1.00 97.00 94 LEU A N 1
ATOM 770 C CA . LEU A 1 94 ? 10.284 4.940 8.829 1.00 97.00 94 LEU A CA 1
ATOM 771 C C . LEU A 1 94 ? 10.479 4.896 7.313 1.00 97.00 94 LEU A C 1
ATOM 773 O O . LEU A 1 94 ? 11.602 5.051 6.843 1.00 97.00 94 LEU A O 1
ATOM 777 N N . THR A 1 95 ? 9.392 4.759 6.548 1.00 96.06 95 THR A N 1
ATOM 778 C CA . THR A 1 95 ? 9.447 4.839 5.081 1.00 96.06 95 THR A CA 1
ATOM 779 C C . THR A 1 95 ? 9.955 6.211 4.630 1.00 96.06 95 THR A C 1
ATOM 781 O O . THR A 1 95 ? 10.838 6.281 3.783 1.00 96.06 95 THR A O 1
ATOM 784 N N . ALA A 1 96 ? 9.457 7.302 5.220 1.00 96.31 96 ALA A N 1
ATOM 785 C CA . ALA A 1 96 ? 9.892 8.657 4.879 1.00 96.31 96 ALA A CA 1
ATOM 786 C C . ALA A 1 96 ? 11.358 8.920 5.215 1.00 96.31 96 ALA A C 1
ATOM 788 O O . ALA A 1 96 ? 12.087 9.453 4.381 1.00 96.31 96 ALA A O 1
ATOM 789 N N . LEU A 1 97 ? 11.799 8.509 6.404 1.00 94.81 97 LEU A N 1
ATOM 790 C CA . LEU A 1 97 ? 13.186 8.664 6.828 1.00 94.81 97 LEU A CA 1
ATOM 791 C C . LEU A 1 97 ? 14.129 7.831 5.959 1.00 94.81 97 LEU A C 1
ATOM 793 O O . LEU A 1 97 ? 15.148 8.349 5.516 1.00 94.81 97 LEU A O 1
ATOM 797 N N . LEU A 1 98 ? 13.770 6.580 5.658 1.00 93.75 98 LEU A N 1
ATOM 798 C CA . LEU A 1 98 ? 14.561 5.729 4.771 1.00 93.75 98 LEU A CA 1
ATOM 799 C C . LEU A 1 98 ? 14.698 6.361 3.383 1.00 93.75 98 LEU A C 1
ATOM 801 O O . LEU A 1 98 ? 15.805 6.469 2.870 1.00 93.75 98 LEU A O 1
ATOM 805 N N . VAL A 1 99 ? 13.593 6.820 2.793 1.00 93.19 99 VAL A N 1
ATOM 806 C CA . VAL A 1 99 ? 13.608 7.478 1.480 1.00 93.19 99 VAL A CA 1
ATOM 807 C C . VAL A 1 99 ? 14.457 8.744 1.510 1.00 93.19 99 VAL A C 1
ATOM 809 O O . VAL A 1 99 ? 15.262 8.940 0.606 1.00 93.19 99 VAL A O 1
ATOM 812 N N . ALA A 1 100 ? 14.323 9.583 2.536 1.00 92.00 100 ALA A N 1
ATOM 813 C CA . ALA A 1 100 ? 15.113 10.803 2.668 1.00 92.00 100 ALA A CA 1
ATOM 814 C C . ALA A 1 100 ? 16.615 10.513 2.778 1.00 92.00 100 ALA A C 1
ATOM 816 O O . ALA A 1 100 ? 17.407 11.133 2.074 1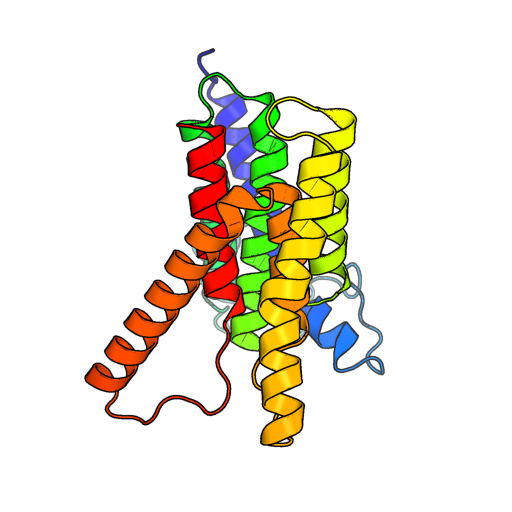.00 92.00 100 ALA A O 1
ATOM 817 N N . VAL A 1 101 ? 16.998 9.523 3.593 1.00 90.50 101 VAL A N 1
ATOM 818 C CA . VAL A 1 101 ? 18.397 9.099 3.732 1.00 90.50 101 VAL A CA 1
ATOM 819 C C . VAL A 1 101 ? 18.930 8.533 2.422 1.00 90.50 101 VAL A C 1
ATOM 821 O O . VAL A 1 101 ? 20.030 8.884 2.029 1.00 90.50 101 VAL A O 1
ATOM 824 N N . LEU A 1 102 ? 18.176 7.695 1.709 1.00 89.88 102 LEU A N 1
ATOM 825 C CA . LEU A 1 102 ? 18.636 7.129 0.435 1.00 89.88 102 LEU A CA 1
ATOM 826 C C . LEU A 1 102 ? 18.709 8.177 -0.680 1.00 89.88 102 LEU A C 1
ATOM 828 O O . LEU A 1 102 ? 19.561 8.076 -1.559 1.00 89.88 102 LEU A O 1
ATOM 832 N N . SER A 1 103 ? 17.855 9.201 -0.631 1.00 85.06 103 SER A N 1
ATOM 833 C CA . SER A 1 103 ? 17.703 10.132 -1.744 1.00 85.06 103 SER A CA 1
ATOM 834 C C . SER A 1 103 ? 18.890 11.058 -1.960 1.00 85.06 103 SER A C 1
ATOM 836 O O . SER A 1 103 ? 19.025 11.479 -3.095 1.00 85.06 103 SER A O 1
ATOM 838 N N . HIS A 1 104 ? 19.750 11.338 -0.969 1.00 75.25 104 HIS A N 1
ATOM 839 C CA . HIS A 1 104 ? 20.950 12.205 -1.041 1.00 75.25 104 HIS A CA 1
ATOM 840 C C . HIS A 1 104 ? 20.893 13.372 -2.063 1.00 75.25 104 HIS A C 1
ATOM 842 O O . HIS A 1 104 ? 20.657 14.511 -1.678 1.00 75.25 104 HIS A O 1
ATOM 848 N N . ALA A 1 105 ? 21.154 13.112 -3.353 1.00 63.31 105 ALA A N 1
ATOM 849 C CA . ALA A 1 105 ? 21.184 14.095 -4.447 1.00 63.31 105 ALA A CA 1
ATOM 850 C C . ALA A 1 105 ? 19.877 14.223 -5.274 1.00 63.31 105 ALA A C 1
ATOM 852 O O . ALA A 1 105 ? 19.754 15.122 -6.101 1.00 63.31 105 ALA A O 1
ATOM 853 N N . HIS A 1 106 ? 18.894 13.348 -5.064 1.00 76.50 106 HIS A N 1
ATOM 854 C CA . HIS A 1 106 ? 17.656 13.209 -5.839 1.00 76.50 106 HIS A CA 1
ATOM 855 C C . HIS A 1 106 ? 16.418 13.646 -5.038 1.00 76.50 106 HIS A C 1
ATOM 857 O O . HIS A 1 106 ? 15.423 12.922 -4.960 1.00 76.50 106 HIS A O 1
ATOM 863 N N . GLU A 1 107 ? 16.447 14.840 -4.441 1.00 78.31 107 GLU A N 1
ATOM 864 C CA . GLU A 1 107 ? 15.341 15.349 -3.608 1.00 78.31 107 GLU A CA 1
ATOM 865 C C . GLU A 1 107 ? 13.991 15.376 -4.344 1.00 78.31 107 GLU A C 1
ATOM 867 O O . GLU A 1 107 ? 12.947 15.091 -3.756 1.00 78.31 107 GLU A O 1
ATOM 872 N N . GLN A 1 108 ? 14.012 15.624 -5.659 1.00 80.25 108 GLN A N 1
ATOM 873 C CA . GLN A 1 108 ? 12.820 15.604 -6.516 1.00 80.25 108 GLN A CA 1
ATOM 874 C C . GLN A 1 108 ? 12.093 14.248 -6.490 1.00 80.25 108 GLN A C 1
ATOM 876 O O . GLN A 1 108 ? 10.876 14.190 -6.673 1.00 80.25 108 GLN A O 1
ATOM 881 N N . MET A 1 109 ? 12.813 13.151 -6.227 1.00 86.25 109 MET A N 1
ATOM 882 C CA . MET A 1 109 ? 12.230 11.814 -6.186 1.00 86.25 109 MET A CA 1
ATOM 883 C C . MET A 1 109 ? 11.554 11.488 -4.855 1.00 86.25 109 MET A C 1
ATOM 885 O O . MET A 1 109 ? 10.654 10.649 -4.863 1.00 86.25 109 MET A O 1
ATOM 889 N N . ILE A 1 110 ? 11.888 12.174 -3.752 1.00 90.88 110 ILE A N 1
ATOM 890 C CA . ILE A 1 110 ? 11.371 11.874 -2.402 1.00 90.88 110 ILE A CA 1
ATOM 891 C C . ILE A 1 110 ? 9.843 11.807 -2.401 1.00 90.88 110 ILE A C 1
ATOM 893 O O . ILE A 1 110 ? 9.268 10.817 -1.951 1.00 90.88 110 ILE A O 1
ATOM 897 N N . PHE A 1 111 ? 9.176 12.823 -2.954 1.00 91.75 111 PHE A N 1
ATOM 898 C CA . PHE A 1 111 ? 7.714 12.860 -2.998 1.00 91.75 111 PHE A CA 1
ATOM 899 C C . PHE A 1 111 ? 7.130 11.695 -3.806 1.00 91.75 111 PHE A C 1
ATOM 901 O O . PHE A 1 111 ? 6.189 11.041 -3.361 1.00 91.75 111 PHE A O 1
ATOM 908 N N . THR A 1 112 ? 7.704 11.396 -4.976 1.00 92.19 112 THR A N 1
ATOM 909 C CA . THR A 1 112 ? 7.210 10.310 -5.836 1.00 92.19 112 THR A CA 1
ATOM 910 C C . THR A 1 112 ? 7.418 8.936 -5.203 1.00 92.19 112 THR A C 1
ATOM 912 O O . THR A 1 112 ? 6.514 8.102 -5.245 1.00 92.19 112 THR A O 1
ATOM 915 N N . THR A 1 113 ? 8.563 8.720 -4.553 1.00 94.44 113 THR A N 1
ATOM 916 C CA . THR A 1 113 ? 8.880 7.487 -3.831 1.00 94.44 113 THR A CA 1
ATOM 917 C C . THR A 1 113 ? 7.980 7.320 -2.612 1.00 94.44 113 THR A C 1
ATOM 919 O O . THR A 1 113 ? 7.517 6.214 -2.346 1.00 94.44 113 THR A O 1
ATOM 922 N N . LEU A 1 114 ? 7.671 8.406 -1.894 1.00 96.31 114 LEU A N 1
ATOM 923 C CA . LEU A 1 114 ? 6.729 8.370 -0.777 1.00 96.31 114 LEU A CA 1
ATOM 924 C C . LEU A 1 114 ? 5.305 8.075 -1.234 1.00 96.31 114 LEU A C 1
ATOM 926 O O . LEU A 1 114 ? 4.650 7.232 -0.631 1.00 96.31 114 LEU A O 1
ATOM 930 N N . LEU A 1 115 ? 4.837 8.706 -2.314 1.00 96.25 115 LEU A N 1
ATOM 931 C CA . LEU A 1 115 ? 3.528 8.415 -2.901 1.00 96.25 115 LEU A CA 1
ATOM 932 C C . LEU A 1 115 ? 3.410 6.931 -3.271 1.00 96.25 115 LEU A C 1
ATOM 934 O O . LEU A 1 115 ? 2.424 6.282 -2.915 1.00 96.25 115 LEU A O 1
ATOM 938 N N . PHE A 1 116 ? 4.428 6.394 -3.945 1.00 97.38 116 PHE A N 1
ATOM 939 C CA . PHE A 1 116 ? 4.500 4.986 -4.318 1.00 97.38 116 PHE A CA 1
ATOM 940 C C . PHE A 1 116 ? 4.509 4.078 -3.081 1.00 97.38 116 PHE A C 1
ATOM 942 O O . PHE A 1 116 ? 3.593 3.278 -2.887 1.00 97.38 116 PHE A O 1
ATOM 949 N N . GLY A 1 117 ? 5.489 4.254 -2.192 1.00 97.88 117 GLY A N 1
ATOM 950 C CA . GLY A 1 117 ? 5.694 3.413 -1.015 1.00 97.88 117 GLY A CA 1
ATOM 951 C C . GLY A 1 117 ? 4.535 3.459 -0.021 1.00 97.88 117 GLY A C 1
ATOM 952 O O . GLY A 1 117 ? 4.102 2.418 0.467 1.00 97.88 117 GLY A O 1
ATOM 953 N N . TRP A 1 118 ? 3.967 4.635 0.252 1.00 98.44 118 TRP A N 1
ATOM 954 C CA . TRP A 1 118 ? 2.820 4.755 1.153 1.00 98.44 118 TRP A CA 1
ATOM 955 C C . TRP A 1 118 ? 1.540 4.159 0.566 1.00 98.44 118 TRP A C 1
ATOM 957 O O . TRP A 1 118 ? 0.769 3.547 1.305 1.00 98.44 118 TRP A O 1
ATOM 967 N N . THR A 1 119 ? 1.318 4.266 -0.748 1.00 98.56 119 THR A N 1
ATOM 968 C CA . THR A 1 119 ? 0.173 3.600 -1.390 1.00 98.56 119 THR A CA 1
ATOM 969 C C . THR A 1 119 ? 0.313 2.081 -1.304 1.00 98.56 119 THR A C 1
ATOM 971 O O . THR A 1 119 ? -0.642 1.401 -0.926 1.00 98.56 119 THR A O 1
ATOM 974 N N . LEU A 1 120 ? 1.509 1.545 -1.573 1.00 98.62 120 LEU A N 1
ATOM 975 C CA . LEU A 1 120 ? 1.814 0.120 -1.408 1.00 98.62 120 LEU A CA 1
ATOM 976 C C . LEU A 1 120 ? 1.647 -0.344 0.044 1.00 98.62 120 LEU A C 1
ATOM 978 O O . LEU A 1 120 ? 1.116 -1.426 0.293 1.00 98.62 120 LEU A O 1
ATOM 982 N N . LEU A 1 121 ? 2.036 0.486 1.010 1.00 98.38 121 LEU A N 1
ATOM 983 C CA . LEU A 1 121 ? 1.866 0.211 2.434 1.00 98.38 121 LEU A CA 1
ATOM 984 C C . LEU A 1 121 ? 0.382 0.135 2.822 1.00 98.38 121 LEU A C 1
ATOM 986 O O . LEU A 1 121 ? -0.028 -0.819 3.478 1.00 98.38 121 LEU A O 1
ATOM 990 N N . VAL A 1 122 ? -0.447 1.076 2.361 1.00 98.50 122 VAL A N 1
ATOM 991 C CA . VAL A 1 122 ? -1.906 1.038 2.568 1.00 98.50 122 VAL A CA 1
ATOM 992 C C . VAL A 1 122 ? -2.518 -0.215 1.938 1.00 98.50 122 VAL A C 1
ATOM 994 O O . VAL A 1 122 ? -3.252 -0.936 2.612 1.00 98.50 122 VAL A O 1
ATOM 997 N N . LEU A 1 123 ? -2.192 -0.504 0.674 1.00 98.56 123 LEU A N 1
ATOM 998 C CA . LEU A 1 123 ? -2.668 -1.693 -0.040 1.00 98.56 123 LEU A CA 1
ATOM 999 C C . LEU A 1 123 ? -2.271 -2.991 0.671 1.00 98.56 123 LEU A C 1
ATOM 1001 O O . LEU A 1 123 ? -3.097 -3.888 0.803 1.00 98.56 123 LEU A O 1
ATOM 1005 N N . THR A 1 124 ? -1.042 -3.060 1.185 1.00 98.25 124 THR A N 1
ATOM 1006 C CA . THR A 1 124 ? -0.525 -4.202 1.951 1.00 98.25 124 THR A CA 1
ATOM 1007 C C . THR A 1 124 ? -1.391 -4.499 3.167 1.00 98.25 124 THR A C 1
ATOM 1009 O O . THR A 1 124 ? -1.781 -5.645 3.375 1.00 98.25 124 THR A O 1
ATOM 1012 N N . ILE A 1 125 ? -1.722 -3.481 3.967 1.00 97.81 125 ILE A N 1
ATOM 1013 C CA . ILE A 1 125 ? -2.533 -3.701 5.168 1.00 97.81 125 ILE A CA 1
ATOM 1014 C C . ILE A 1 125 ? -3.977 -4.061 4.794 1.00 97.81 125 ILE A C 1
ATOM 1016 O O . ILE A 1 125 ? -4.534 -4.980 5.389 1.00 97.81 125 ILE A O 1
ATOM 1020 N N . ILE A 1 126 ? -4.570 -3.405 3.785 1.00 98.00 126 ILE A N 1
ATOM 1021 C CA . ILE A 1 126 ? -5.929 -3.748 3.331 1.00 98.00 126 ILE A CA 1
ATOM 1022 C C . ILE A 1 126 ? -5.992 -5.204 2.845 1.00 98.00 126 ILE A C 1
ATOM 1024 O O . ILE A 1 126 ? -6.932 -5.917 3.199 1.00 98.00 126 ILE A O 1
ATOM 1028 N N . ASP A 1 127 ? -4.998 -5.670 2.086 1.00 97.25 127 ASP A N 1
ATOM 1029 C CA . ASP A 1 127 ? -4.982 -7.043 1.576 1.00 97.25 127 ASP A CA 1
ATOM 1030 C C . ASP A 1 127 ? -4.808 -8.083 2.694 1.00 97.25 127 ASP A C 1
ATOM 1032 O O . ASP A 1 127 ? -5.470 -9.119 2.682 1.00 97.25 127 ASP A O 1
ATOM 1036 N N . ILE A 1 128 ? -3.990 -7.786 3.713 1.00 95.75 128 ILE A N 1
ATOM 1037 C CA . ILE A 1 128 ? -3.831 -8.653 4.895 1.00 95.75 128 ILE A CA 1
ATOM 1038 C C . ILE A 1 128 ? -5.159 -8.844 5.638 1.00 95.75 128 ILE A C 1
ATOM 1040 O O . ILE A 1 128 ? -5.444 -9.951 6.094 1.00 95.75 128 ILE A O 1
ATOM 1044 N N . ASP A 1 129 ? -5.959 -7.786 5.774 1.00 94.81 129 ASP A N 1
ATOM 1045 C CA . ASP A 1 129 ? -7.198 -7.837 6.556 1.00 94.81 129 ASP A CA 1
ATOM 1046 C C . ASP A 1 129 ? -8.399 -8.354 5.763 1.00 94.81 129 ASP A C 1
ATOM 1048 O O . ASP A 1 129 ? -9.263 -9.039 6.313 1.00 94.81 129 ASP A O 1
ATOM 1052 N N . HIS A 1 130 ? -8.488 -7.976 4.487 1.00 95.19 130 HIS A N 1
ATOM 1053 C CA . HIS A 1 130 ? -9.704 -8.122 3.689 1.00 95.19 130 HIS A CA 1
ATOM 1054 C C . HIS A 1 130 ? -9.520 -8.969 2.428 1.00 95.19 130 HIS A C 1
ATOM 1056 O O . HIS A 1 130 ? -10.518 -9.252 1.766 1.00 95.19 130 HIS A O 1
ATOM 1062 N N . HIS A 1 131 ? -8.292 -9.381 2.085 1.00 94.69 131 HIS A N 1
ATOM 1063 C CA . HIS A 1 131 ? -7.974 -10.027 0.804 1.00 94.69 131 HIS A CA 1
ATOM 1064 C C . HIS A 1 131 ? -8.517 -9.233 -0.398 1.00 94.69 131 HIS A C 1
ATOM 1066 O O . HIS A 1 131 ? -9.104 -9.788 -1.332 1.00 94.69 131 HIS A O 1
ATOM 1072 N N . LEU A 1 132 ? -8.406 -7.906 -0.307 1.00 95.31 132 LEU A N 1
ATOM 1073 C CA . LEU A 1 132 ? -8.972 -6.942 -1.237 1.00 95.31 132 LEU A CA 1
ATOM 1074 C C . LEU A 1 132 ? -7.911 -5.898 -1.580 1.00 95.31 132 LEU A C 1
ATOM 1076 O O . LEU A 1 132 ? -7.308 -5.303 -0.694 1.00 95.31 132 LEU A O 1
ATOM 1080 N N . LEU A 1 133 ? -7.759 -5.594 -2.866 1.00 97.44 133 LEU A N 1
ATOM 1081 C CA . LEU A 1 133 ? -6.964 -4.462 -3.339 1.00 97.44 133 LEU A CA 1
ATOM 1082 C C . LEU A 1 133 ? -7.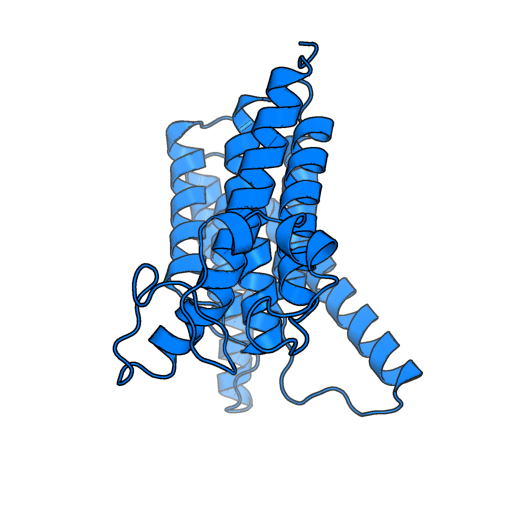903 -3.492 -4.070 1.00 97.44 133 LEU A C 1
ATOM 1084 O O . LEU A 1 133 ? -8.295 -3.775 -5.203 1.00 97.44 133 LEU A O 1
ATOM 1088 N N . PRO A 1 134 ? -8.315 -2.378 -3.434 1.00 97.69 134 PRO A N 1
ATOM 1089 C CA . PRO A 1 134 ? -9.282 -1.450 -4.010 1.00 97.69 134 PRO A CA 1
ATOM 1090 C C . PRO A 1 134 ? -8.825 -0.851 -5.342 1.00 97.69 134 PRO A C 1
ATOM 1092 O O . PRO A 1 134 ? -7.723 -0.308 -5.448 1.00 97.69 134 PRO A O 1
ATOM 1095 N N . ASP A 1 135 ? -9.717 -0.860 -6.333 1.00 97.69 135 ASP A N 1
ATOM 1096 C CA . ASP A 1 135 ? -9.472 -0.275 -7.658 1.00 97.69 135 ASP A CA 1
ATOM 1097 C C . ASP A 1 135 ? -9.095 1.205 -7.576 1.00 97.69 135 ASP A C 1
ATOM 1099 O O . ASP A 1 135 ? -8.193 1.654 -8.275 1.00 97.69 135 ASP A O 1
ATOM 1103 N N . ILE A 1 136 ? -9.714 1.958 -6.661 1.00 97.25 136 ILE A N 1
ATOM 1104 C CA . ILE A 1 136 ? -9.393 3.376 -6.471 1.00 97.25 136 ILE A CA 1
ATOM 1105 C C . ILE A 1 136 ? -7.932 3.602 -6.065 1.00 97.25 136 ILE A C 1
ATOM 1107 O O . ILE A 1 136 ? -7.376 4.639 -6.397 1.00 97.25 136 ILE A O 1
ATOM 1111 N N . LEU A 1 137 ? -7.290 2.651 -5.382 1.00 98.25 137 LEU A N 1
ATOM 1112 C CA . LEU A 1 137 ? -5.880 2.757 -5.006 1.00 98.25 137 LEU A CA 1
ATOM 1113 C C . LEU A 1 137 ? -4.970 2.172 -6.088 1.00 98.25 137 LEU A C 1
ATOM 1115 O O . LEU A 1 137 ? -4.006 2.819 -6.482 1.00 98.25 137 LEU A O 1
ATOM 1119 N N . THR A 1 138 ? -5.286 0.981 -6.605 1.00 98.19 138 THR A N 1
ATOM 1120 C CA . THR A 1 138 ? -4.454 0.314 -7.622 1.00 98.19 138 THR A CA 1
ATOM 1121 C C . THR A 1 138 ? -4.436 1.075 -8.948 1.00 98.19 138 THR A C 1
ATOM 1123 O O . THR A 1 138 ? -3.367 1.281 -9.518 1.00 98.19 138 THR A O 1
ATOM 1126 N N . LEU A 1 139 ? -5.586 1.570 -9.418 1.00 98.06 139 LEU A N 1
ATOM 1127 C CA . LEU A 1 139 ? -5.664 2.353 -10.652 1.00 98.06 139 LEU A CA 1
ATOM 1128 C C . LEU A 1 139 ? -5.077 3.752 -10.469 1.00 98.06 139 LEU A C 1
ATOM 1130 O O . LEU A 1 139 ? -4.368 4.216 -11.354 1.00 98.06 139 LEU A O 1
ATOM 1134 N N . SER A 1 140 ? -5.303 4.410 -9.325 1.00 98.12 140 SER A N 1
ATOM 1135 C CA . SER A 1 140 ? -4.651 5.701 -9.052 1.00 98.12 140 SER A CA 1
ATOM 1136 C C . SER A 1 140 ? -3.133 5.563 -9.025 1.00 98.12 140 SER A C 1
ATOM 1138 O O . SER A 1 140 ? -2.438 6.421 -9.560 1.00 98.12 140 SER A O 1
ATOM 1140 N N . LEU A 1 141 ? -2.613 4.463 -8.469 1.00 98.38 141 LEU A N 1
ATOM 1141 C CA . LEU A 1 141 ? -1.186 4.163 -8.503 1.00 98.38 141 LEU A CA 1
ATOM 1142 C C . LEU A 1 141 ? -0.696 3.960 -9.940 1.00 98.38 141 LEU A C 1
ATOM 1144 O O . LEU A 1 141 ? 0.320 4.538 -10.312 1.00 98.38 141 LEU A O 1
ATOM 1148 N N . LEU A 1 142 ? -1.424 3.201 -10.765 1.00 98.50 142 LEU A N 1
ATOM 1149 C CA . LEU A 1 142 ? -1.093 3.008 -12.181 1.00 98.50 142 LEU A CA 1
ATOM 1150 C C . LEU A 1 142 ? -1.016 4.350 -12.921 1.00 98.50 142 LEU A C 1
ATOM 1152 O O . LEU A 1 142 ? -0.001 4.650 -13.550 1.00 98.50 142 LEU A O 1
ATOM 1156 N N . TRP A 1 143 ? -2.054 5.181 -12.801 1.00 97.81 143 TRP A N 1
ATOM 1157 C CA . TRP A 1 143 ? -2.103 6.492 -13.448 1.00 97.81 143 TRP A CA 1
ATOM 1158 C C . TRP A 1 143 ? -1.013 7.435 -12.939 1.00 97.81 143 TRP A C 1
ATOM 1160 O O . TRP A 1 143 ? -0.403 8.138 -13.740 1.00 97.81 143 TRP A O 1
ATOM 1170 N N . ALA A 1 144 ? -0.715 7.421 -11.639 1.00 96.56 144 ALA A N 1
ATOM 1171 C CA . ALA A 1 144 ? 0.371 8.210 -11.067 1.00 96.56 144 ALA A CA 1
ATOM 1172 C C . ALA A 1 144 ? 1.744 7.810 -11.638 1.00 96.56 144 ALA A C 1
ATOM 1174 O O . ALA A 1 144 ? 2.567 8.688 -11.891 1.00 96.56 144 ALA A O 1
ATOM 1175 N N . GLY A 1 145 ? 1.974 6.519 -11.899 1.00 95.62 145 GLY A N 1
ATOM 1176 C CA . GLY A 1 145 ? 3.200 6.032 -12.541 1.00 95.62 145 GLY A CA 1
ATOM 1177 C C . GLY A 1 145 ? 3.343 6.539 -13.974 1.00 95.62 145 GLY A C 1
ATOM 1178 O O . GLY A 1 145 ? 4.370 7.116 -14.331 1.00 95.62 145 GLY A O 1
ATOM 1179 N N . LEU A 1 146 ? 2.276 6.419 -14.770 1.00 96.12 146 LEU A N 1
ATOM 1180 C CA . LEU A 1 146 ? 2.249 6.945 -16.139 1.00 96.12 146 LEU A CA 1
ATOM 1181 C C . LEU A 1 146 ? 2.452 8.467 -16.168 1.00 96.12 146 LEU A C 1
ATOM 1183 O O . LEU A 1 146 ? 3.233 8.970 -16.975 1.00 96.12 146 LEU A O 1
ATOM 1187 N N . LEU A 1 147 ? 1.796 9.199 -15.262 1.00 94.50 147 LEU A N 1
ATOM 1188 C CA . LEU A 1 147 ? 1.910 10.654 -15.177 1.00 94.50 147 LEU A CA 1
ATOM 1189 C C . LEU A 1 147 ? 3.312 11.096 -14.745 1.00 94.50 147 LEU A C 1
ATOM 1191 O O . LEU A 1 147 ? 3.861 12.023 -15.335 1.00 94.50 147 LEU A O 1
ATOM 1195 N N . ARG A 1 148 ? 3.920 10.420 -13.760 1.00 91.88 148 ARG A N 1
ATOM 1196 C CA . ARG A 1 148 ? 5.312 10.668 -13.345 1.00 91.88 148 ARG A CA 1
ATOM 1197 C C . ARG A 1 148 ? 6.238 10.598 -14.554 1.00 91.88 148 ARG A C 1
ATOM 1199 O O . ARG A 1 148 ? 7.055 11.492 -14.754 1.00 91.88 148 ARG A O 1
ATOM 1206 N N . VAL A 1 149 ? 6.115 9.539 -15.347 1.00 91.94 149 VAL A N 1
ATOM 1207 C CA . VAL A 1 149 ? 6.978 9.319 -16.507 1.00 91.94 149 VAL A CA 1
ATOM 1208 C C . VAL A 1 149 ? 6.711 10.349 -17.606 1.00 91.94 149 VAL A C 1
ATOM 1210 O O . VAL A 1 149 ? 7.661 10.872 -18.180 1.00 91.94 149 VAL A O 1
ATOM 1213 N N . ALA A 1 150 ? 5.448 10.703 -17.848 1.00 91.38 150 ALA A N 1
ATOM 1214 C CA . ALA A 1 150 ? 5.082 11.720 -18.830 1.00 91.38 150 ALA A CA 1
ATOM 1215 C C . ALA A 1 150 ? 5.586 13.130 -18.469 1.00 91.38 150 ALA A C 1
ATOM 1217 O O . ALA A 1 150 ? 5.951 13.886 -19.364 1.00 91.38 150 ALA A O 1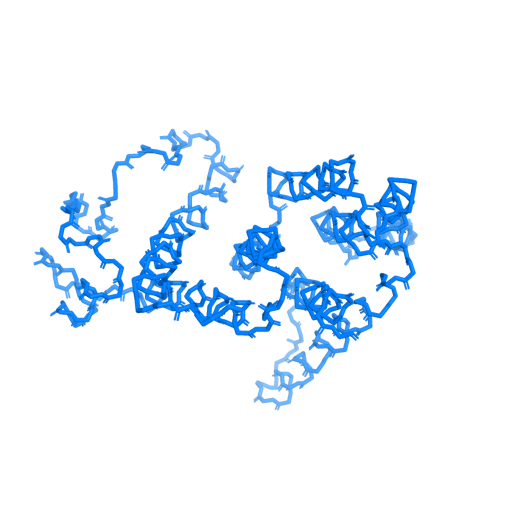
ATOM 1218 N N . LEU A 1 151 ? 5.600 13.490 -17.180 1.00 88.19 151 LEU A N 1
ATOM 1219 C CA . LE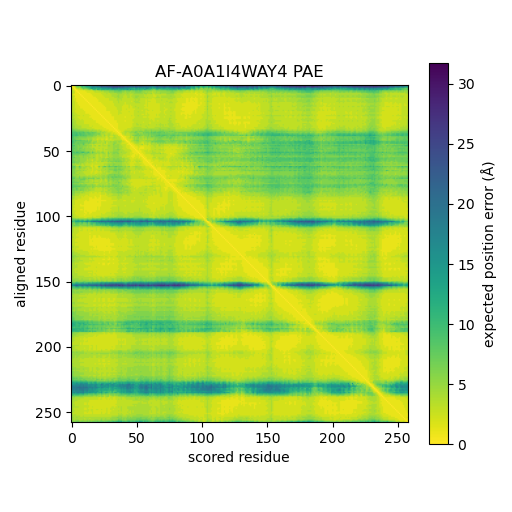U A 1 151 ? 5.966 14.837 -16.724 1.00 88.19 151 LEU A CA 1
ATOM 1220 C C . LEU A 1 151 ? 7.453 15.000 -16.402 1.00 88.19 151 LEU A C 1
ATOM 1222 O O . LEU A 1 151 ? 8.008 16.069 -16.639 1.00 88.19 151 LEU A O 1
ATOM 1226 N N . ALA A 1 152 ? 8.085 13.981 -15.817 1.00 79.00 152 ALA A N 1
ATOM 1227 C CA . ALA A 1 152 ? 9.457 14.082 -15.326 1.00 79.00 152 ALA A CA 1
ATOM 1228 C C . ALA A 1 152 ? 10.475 13.386 -16.241 1.00 79.00 152 ALA A C 1
ATOM 1230 O O . ALA A 1 152 ? 11.613 13.829 -16.296 1.00 79.00 152 ALA A O 1
ATOM 1231 N N . GLY A 1 153 ? 10.092 12.327 -16.966 1.00 63.81 153 GLY A N 1
ATOM 1232 C CA . GLY A 1 153 ? 10.858 11.757 -18.086 1.00 63.81 153 GLY A CA 1
ATOM 1233 C C . GLY A 1 153 ? 12.315 11.324 -17.846 1.00 63.81 153 GLY A C 1
ATOM 1234 O O . GLY A 1 153 ? 13.046 11.203 -18.821 1.00 63.81 153 GLY A O 1
ATOM 1235 N N . GLN A 1 154 ? 12.775 11.111 -16.605 1.00 64.38 154 GLN A N 1
ATOM 1236 C CA . GLN A 1 154 ? 14.223 10.975 -16.350 1.00 64.38 154 GLN A CA 1
ATOM 1237 C C . GLN A 1 154 ? 14.775 9.548 -16.529 1.00 64.38 154 GLN A C 1
ATOM 1239 O O . GLN A 1 154 ? 15.847 9.387 -17.103 1.00 64.38 154 GLN A O 1
ATOM 1244 N N . THR A 1 155 ? 14.074 8.506 -16.061 1.00 73.94 155 THR A N 1
ATOM 1245 C CA . THR A 1 155 ? 14.627 7.130 -15.987 1.00 73.94 155 THR A CA 1
ATOM 1246 C C . THR A 1 155 ? 13.902 6.087 -16.837 1.00 73.94 155 THR A C 1
ATOM 1248 O O . THR A 1 155 ? 14.461 5.036 -17.141 1.00 73.94 155 THR A O 1
ATOM 1251 N N . LEU A 1 156 ? 12.663 6.364 -17.234 1.00 87.31 156 LEU A N 1
ATOM 1252 C CA . LEU A 1 156 ? 11.812 5.463 -18.004 1.00 87.31 156 LEU A CA 1
ATOM 1253 C C . LEU A 1 156 ? 11.131 6.282 -19.099 1.00 87.31 156 LEU A C 1
ATOM 1255 O O . LEU A 1 156 ? 10.732 7.416 -18.837 1.00 87.31 156 LEU A O 1
ATOM 1259 N N . SER A 1 157 ? 10.992 5.742 -20.311 1.00 92.12 157 SER A N 1
ATOM 1260 C CA . SER A 1 157 ? 10.208 6.416 -21.349 1.00 92.12 157 SER A CA 1
ATOM 1261 C C . SER A 1 157 ? 8.704 6.176 -21.138 1.00 92.12 157 SER A C 1
ATOM 1263 O O . SER A 1 157 ? 8.321 5.137 -20.590 1.00 92.12 157 SER A O 1
ATOM 1265 N N . PRO A 1 158 ? 7.812 7.076 -21.599 1.00 94.25 158 PRO A N 1
ATOM 1266 C CA . PRO A 1 158 ? 6.367 6.838 -21.533 1.00 94.25 158 PRO A CA 1
ATOM 1267 C C . PRO A 1 158 ? 5.941 5.535 -22.219 1.00 94.25 158 PRO A C 1
ATOM 1269 O O . PRO A 1 158 ? 5.062 4.833 -21.720 1.00 94.25 158 PRO A O 1
ATOM 1272 N N . ALA A 1 159 ? 6.600 5.176 -23.325 1.00 94.50 159 ALA A N 1
ATOM 1273 C CA . ALA A 1 159 ? 6.364 3.912 -24.011 1.00 94.50 159 ALA A CA 1
ATOM 1274 C C . ALA A 1 159 ? 6.728 2.715 -23.119 1.00 94.50 159 ALA A C 1
ATOM 1276 O O . ALA A 1 159 ? 5.921 1.799 -22.980 1.00 94.50 159 ALA A O 1
ATOM 1277 N N . ASP A 1 160 ? 7.885 2.747 -22.452 1.00 94.81 160 ASP A N 1
ATOM 1278 C CA . ASP A 1 160 ? 8.304 1.673 -21.543 1.00 94.81 160 ASP A CA 1
ATOM 1279 C C . ASP A 1 160 ? 7.377 1.537 -20.329 1.00 94.81 160 ASP A C 1
ATOM 1281 O O . ASP A 1 160 ? 7.150 0.422 -19.860 1.00 94.81 160 ASP A O 1
ATOM 1285 N N . ALA A 1 161 ? 6.817 2.643 -19.831 1.00 96.25 161 ALA A N 1
ATOM 1286 C CA . ALA A 1 161 ? 5.842 2.636 -18.741 1.00 96.25 161 ALA A CA 1
ATOM 1287 C C . ALA A 1 161 ? 4.509 2.003 -19.170 1.00 96.25 161 ALA A C 1
ATOM 1289 O O . ALA A 1 161 ? 3.955 1.169 -18.454 1.00 96.25 161 ALA A O 1
ATOM 1290 N N . ILE A 1 162 ? 4.013 2.339 -20.366 1.00 97.75 162 ILE A N 1
ATOM 1291 C CA . ILE A 1 162 ? 2.798 1.736 -20.935 1.00 97.75 162 ILE A CA 1
ATOM 1292 C C . ILE A 1 162 ? 3.020 0.244 -21.192 1.00 97.75 162 ILE A C 1
ATOM 1294 O O . ILE A 1 162 ? 2.213 -0.584 -20.768 1.00 97.75 162 ILE A O 1
ATOM 1298 N N . VAL A 1 163 ? 4.132 -0.113 -21.839 1.00 98.12 163 VAL A N 1
ATOM 1299 C CA . VAL A 1 163 ? 4.511 -1.511 -22.083 1.00 98.12 163 VAL A CA 1
ATOM 1300 C C . VAL A 1 163 ? 4.685 -2.249 -20.760 1.00 98.12 163 VAL A C 1
ATOM 1302 O O . VAL A 1 163 ? 4.226 -3.378 -20.636 1.00 98.12 163 VAL A O 1
ATOM 1305 N N . GLY A 1 164 ? 5.274 -1.610 -19.751 1.00 98.19 164 GLY A N 1
ATOM 1306 C CA . GLY A 1 164 ? 5.371 -2.130 -18.394 1.00 98.19 164 GLY A CA 1
ATOM 1307 C C . GLY A 1 164 ? 4.004 -2.422 -17.789 1.00 98.19 164 GLY A C 1
ATOM 1308 O O . GLY A 1 164 ? 3.787 -3.527 -17.303 1.00 98.19 164 GLY A O 1
ATOM 1309 N N . ALA A 1 165 ? 3.057 -1.488 -17.863 1.00 98.50 165 ALA A N 1
ATOM 1310 C CA . ALA A 1 165 ? 1.709 -1.684 -17.334 1.00 98.50 165 ALA A CA 1
ATOM 1311 C C . ALA A 1 165 ? 0.967 -2.837 -18.027 1.00 98.50 165 ALA A C 1
ATOM 1313 O O . ALA A 1 165 ? 0.378 -3.692 -17.361 1.00 98.50 165 ALA A O 1
ATOM 1314 N N . VAL A 1 166 ? 1.044 -2.899 -19.360 1.00 98.62 166 VAL A N 1
ATOM 1315 C CA . VAL A 1 166 ? 0.454 -3.981 -20.162 1.00 98.62 166 VAL A CA 1
ATOM 1316 C C . VAL A 1 166 ? 1.116 -5.320 -19.838 1.00 98.62 166 VAL A C 1
ATOM 1318 O O . VAL A 1 166 ? 0.418 -6.300 -19.581 1.00 98.62 166 VAL A O 1
ATOM 1321 N N . ALA A 1 167 ? 2.449 -5.366 -19.793 1.00 98.25 167 ALA A N 1
ATOM 1322 C CA . ALA A 1 167 ? 3.200 -6.569 -19.456 1.00 98.25 167 ALA A CA 1
ATOM 1323 C C . ALA A 1 167 ? 2.873 -7.049 -18.037 1.00 98.25 167 ALA A C 1
ATOM 1325 O O . ALA A 1 167 ? 2.600 -8.229 -17.852 1.00 98.25 167 ALA A O 1
ATOM 1326 N N . GLY A 1 168 ? 2.820 -6.149 -17.052 1.00 98.06 168 GLY A N 1
ATOM 1327 C CA . GLY A 1 168 ? 2.427 -6.472 -15.680 1.00 98.06 168 GLY A CA 1
ATOM 1328 C C . GLY A 1 168 ? 1.024 -7.065 -15.616 1.00 98.06 168 GLY A C 1
ATOM 1329 O O . GLY A 1 168 ? 0.826 -8.127 -15.031 1.00 98.06 168 GLY A O 1
ATOM 1330 N N . TYR A 1 169 ? 0.056 -6.458 -16.299 1.00 98.38 169 TYR A N 1
ATOM 1331 C CA . TYR A 1 169 ? -1.287 -7.025 -16.373 1.00 98.38 169 TYR A CA 1
ATOM 1332 C C . TYR A 1 169 ? -1.277 -8.442 -16.968 1.00 98.38 169 TYR A C 1
ATOM 1334 O O . TYR A 1 169 ? -1.788 -9.379 -16.357 1.00 98.38 169 TYR A O 1
ATOM 1342 N N . LEU A 1 170 ? -0.666 -8.620 -18.142 1.00 98.00 170 LEU A N 1
ATOM 1343 C CA . LEU A 1 170 ? -0.692 -9.886 -18.879 1.00 98.00 170 LEU A CA 1
ATOM 1344 C C . LEU A 1 170 ? 0.098 -11.004 -18.189 1.00 98.00 170 LEU A C 1
ATOM 1346 O O . LEU A 1 170 ? -0.351 -12.150 -18.213 1.00 98.00 170 LEU A O 1
ATOM 1350 N N . LEU A 1 171 ? 1.219 -10.683 -17.536 1.00 96.94 171 LEU A N 1
ATOM 1351 C CA . LEU A 1 171 ? 2.068 -11.653 -16.837 1.00 96.94 171 LEU A CA 1
ATOM 1352 C C . LEU A 1 171 ? 1.314 -12.415 -15.745 1.00 96.94 171 LEU A C 1
ATOM 1354 O O . LEU A 1 171 ? 1.568 -13.600 -15.554 1.00 96.94 171 LEU A O 1
ATOM 1358 N N . LEU A 1 172 ? 0.380 -11.760 -15.049 1.00 96.44 172 LEU A N 1
ATOM 1359 C CA . LEU A 1 172 ? -0.450 -12.417 -14.036 1.00 96.44 172 LEU A CA 1
ATOM 1360 C C . LEU A 1 172 ? -1.822 -12.831 -14.574 1.00 96.44 172 LEU A C 1
ATOM 1362 O O . LEU A 1 172 ? -2.364 -13.855 -14.152 1.00 96.44 172 LEU A O 1
ATOM 1366 N N . ARG A 1 173 ? -2.386 -12.073 -15.522 1.00 96.88 173 ARG A N 1
ATOM 1367 C CA . ARG A 1 173 ? -3.708 -12.362 -16.081 1.00 96.88 173 ARG A CA 1
ATOM 1368 C C . ARG A 1 173 ? -3.729 -13.647 -16.897 1.00 96.88 173 ARG A C 1
ATOM 1370 O O . ARG A 1 173 ? -4.605 -14.473 -16.663 1.00 96.88 173 ARG A O 1
ATOM 1377 N N . LEU A 1 174 ? -2.780 -13.831 -17.818 1.00 96.19 174 LEU A N 1
ATOM 1378 C CA . LEU A 1 174 ? -2.798 -14.973 -18.736 1.00 96.19 174 LEU A CA 1
ATOM 1379 C C . LEU A 1 174 ? -2.698 -16.316 -17.993 1.00 96.19 174 LEU A C 1
ATOM 1381 O O . LEU A 1 174 ? -3.552 -17.170 -18.235 1.00 96.19 174 LEU A O 1
ATOM 1385 N N . PRO A 1 175 ? -1.760 -16.526 -17.043 1.00 94.94 175 PRO A N 1
ATOM 1386 C CA . PRO A 1 175 ? -1.729 -17.770 -16.274 1.00 94.94 175 PRO A CA 1
ATOM 1387 C C . PRO A 1 175 ? -2.990 -17.981 -15.427 1.00 94.94 175 PRO A C 1
ATOM 1389 O O . PRO A 1 175 ? -3.454 -19.114 -15.303 1.00 94.94 175 PRO A O 1
ATOM 1392 N N . SER A 1 176 ? -3.567 -16.905 -14.873 1.00 94.12 176 SER A N 1
ATOM 1393 C CA . SER A 1 176 ? -4.805 -16.975 -14.084 1.00 94.12 176 SER A CA 1
ATOM 1394 C C . SER A 1 176 ? -6.003 -17.411 -14.935 1.00 94.12 176 SER A C 1
ATOM 1396 O O . SER A 1 176 ? -6.752 -18.302 -14.533 1.00 94.12 176 SER A O 1
ATOM 1398 N N . ASP A 1 177 ? -6.149 -16.856 -16.142 1.00 94.06 177 ASP A N 1
ATOM 1399 C CA . ASP A 1 177 ? -7.213 -17.235 -17.077 1.00 94.06 177 ASP A CA 1
ATOM 1400 C C . ASP A 1 177 ? -7.029 -18.677 -17.583 1.00 94.06 177 ASP A C 1
ATOM 1402 O O . ASP A 1 177 ? -7.992 -19.445 -17.599 1.00 94.06 177 ASP A O 1
ATOM 1406 N N . ILE A 1 178 ? -5.798 -19.089 -17.921 1.00 95.31 178 ILE A N 1
ATOM 1407 C CA . ILE A 1 178 ? -5.482 -20.476 -18.314 1.00 95.31 178 ILE A CA 1
ATOM 1408 C C . ILE A 1 178 ? -5.867 -21.450 -17.194 1.00 95.31 178 ILE A C 1
ATOM 1410 O O . ILE A 1 178 ? -6.522 -22.467 -17.443 1.00 95.31 178 ILE A O 1
ATOM 1414 N N . TRP A 1 179 ? -5.506 -21.126 -15.949 1.00 94.12 179 TRP A N 1
ATOM 1415 C CA . TRP A 1 179 ? -5.874 -21.933 -14.790 1.00 94.12 179 TRP A CA 1
ATOM 1416 C C . TRP A 1 179 ? -7.389 -22.008 -14.605 1.00 94.12 179 TRP A C 1
ATOM 1418 O O . TRP A 1 179 ? -7.934 -23.095 -14.402 1.00 94.12 179 TRP A O 1
ATOM 1428 N N . TYR A 1 180 ? -8.087 -20.879 -14.731 1.00 94.00 180 TYR A N 1
ATOM 1429 C CA . TYR A 1 180 ? -9.540 -20.834 -14.628 1.00 94.00 180 TYR A CA 1
ATOM 1430 C C . TYR A 1 180 ? -10.219 -21.673 -15.718 1.00 94.00 180 TYR A C 1
ATOM 1432 O O . TYR A 1 180 ? -11.169 -22.404 -15.434 1.00 94.00 180 TYR A O 1
ATOM 1440 N N . CYS A 1 181 ? -9.722 -21.642 -16.955 1.00 94.50 181 CYS A N 1
ATOM 1441 C CA . CYS A 1 181 ? -10.240 -22.476 -18.037 1.00 94.50 181 CYS A CA 1
ATOM 1442 C C . CYS A 1 181 ? -10.123 -23.973 -17.718 1.00 94.50 181 CYS A C 1
ATOM 1444 O O . CYS A 1 181 ? -11.080 -24.709 -17.971 1.00 94.50 181 CYS A O 1
ATOM 1446 N N . TRP A 1 182 ? -9.000 -24.401 -17.131 1.00 95.56 182 TRP A N 1
ATOM 1447 C CA . TRP A 1 182 ? -8.737 -25.803 -16.797 1.00 95.56 182 TRP A CA 1
ATOM 1448 C C . TRP A 1 182 ? -9.472 -26.279 -15.536 1.00 95.56 182 TRP A C 1
ATOM 1450 O O . TRP A 1 182 ? -10.055 -27.360 -15.530 1.00 95.56 182 TRP A O 1
ATOM 1460 N N . ARG A 1 183 ? -9.458 -25.479 -14.465 1.00 93.25 183 ARG A N 1
ATOM 1461 C CA . ARG A 1 183 ? -9.897 -25.893 -13.119 1.00 93.25 183 ARG A CA 1
ATOM 1462 C C . ARG A 1 183 ? -11.225 -25.298 -12.681 1.00 93.25 183 ARG A C 1
ATOM 1464 O O . ARG A 1 183 ? -11.776 -25.761 -11.691 1.00 93.25 183 ARG A O 1
ATOM 1471 N N . LYS A 1 184 ? -11.733 -24.285 -13.392 1.00 91.12 184 LYS A N 1
ATOM 1472 C CA . LYS A 1 184 ? -12.918 -23.488 -13.011 1.00 91.12 184 LYS A CA 1
ATOM 1473 C C . LYS A 1 184 ? -12.797 -22.843 -11.625 1.00 91.12 184 LYS A C 1
ATOM 1475 O O . LYS A 1 184 ? -13.792 -22.477 -11.009 1.00 91.12 184 LYS A O 1
ATOM 1480 N N . GLU A 1 185 ? -11.563 -22.655 -11.168 1.00 87.81 185 GLU A N 1
ATOM 1481 C CA . GLU A 1 185 ? -11.207 -22.032 -9.899 1.00 87.81 185 GLU A CA 1
ATOM 1482 C C . GLU A 1 185 ? -10.368 -20.783 -10.169 1.00 87.81 185 GLU A C 1
ATOM 1484 O O . GLU A 1 185 ? -9.556 -20.756 -11.092 1.00 87.81 185 GLU A O 1
ATOM 1489 N N . VAL A 1 186 ? -10.559 -19.738 -9.367 1.00 85.75 186 VAL A N 1
ATOM 1490 C CA . VAL A 1 186 ? -9.761 -18.510 -9.472 1.00 85.75 186 VAL A CA 1
ATOM 1491 C C . VAL A 1 186 ? -8.403 -18.756 -8.814 1.00 85.75 186 VAL A C 1
ATOM 1493 O O . VAL A 1 186 ? -8.345 -18.956 -7.603 1.00 85.75 186 VAL A O 1
ATOM 1496 N N . ALA A 1 187 ? -7.323 -18.745 -9.603 1.00 84.38 187 ALA A N 1
ATOM 1497 C CA . ALA A 1 187 ? -5.957 -18.916 -9.094 1.00 84.38 187 ALA A CA 1
ATOM 1498 C C . ALA A 1 187 ? -5.458 -17.687 -8.330 1.00 84.38 187 ALA A C 1
ATOM 1500 O O . ALA A 1 187 ? -4.870 -17.817 -7.259 1.00 84.38 187 ALA A O 1
ATOM 1501 N N . LEU A 1 188 ? -5.673 -16.501 -8.904 1.00 88.06 188 LEU A N 1
ATOM 1502 C CA . LEU A 1 188 ? -5.124 -15.245 -8.407 1.00 88.06 188 LEU A CA 1
ATOM 1503 C C . LEU A 1 188 ? -6.202 -14.163 -8.353 1.00 88.06 188 LEU A C 1
ATOM 1505 O O . LEU A 1 188 ? -7.066 -14.090 -9.232 1.00 88.06 188 LEU A O 1
ATOM 1509 N N . GLY A 1 189 ? -6.145 -13.311 -7.329 1.00 89.44 189 GLY A N 1
ATOM 1510 C CA . GLY A 1 189 ? -7.077 -12.205 -7.172 1.00 89.44 189 GLY A CA 1
ATOM 1511 C C . GLY A 1 189 ? -6.946 -11.185 -8.303 1.00 89.44 189 GLY A C 1
ATOM 1512 O O . GLY A 1 189 ? -5.848 -10.799 -8.700 1.00 89.44 189 GLY A O 1
ATOM 1513 N N . GLY A 1 190 ? -8.078 -10.672 -8.795 1.00 93.56 190 GLY A N 1
ATOM 1514 C CA . GLY A 1 190 ? -8.079 -9.599 -9.800 1.00 93.56 190 GLY A CA 1
ATOM 1515 C C . GLY A 1 190 ? -7.377 -8.320 -9.323 1.00 93.56 190 GLY A C 1
ATOM 1516 O O . GLY A 1 190 ? -6.865 -7.557 -10.139 1.00 93.56 190 GLY A O 1
ATOM 1517 N N . GLY A 1 191 ? -7.316 -8.112 -8.005 1.00 95.94 191 GLY A N 1
ATOM 1518 C CA . GLY A 1 191 ? -6.555 -7.038 -7.377 1.00 95.94 191 GLY A CA 1
ATOM 1519 C C . GLY A 1 191 ? -5.044 -7.158 -7.591 1.00 95.94 191 GLY A C 1
ATOM 1520 O O . GLY A 1 191 ? -4.410 -6.166 -7.941 1.00 95.94 191 GLY A O 1
ATOM 1521 N N . ASP A 1 192 ? -4.481 -8.364 -7.460 1.00 97.12 192 ASP A N 1
ATOM 1522 C CA . ASP A 1 192 ? -3.042 -8.616 -7.635 1.00 97.12 192 ASP A CA 1
ATOM 1523 C C . ASP A 1 192 ? -2.606 -8.308 -9.071 1.00 97.12 192 ASP A C 1
ATOM 1525 O O . ASP A 1 192 ? -1.576 -7.678 -9.301 1.00 97.12 192 ASP A O 1
ATOM 1529 N N . ILE A 1 193 ? -3.444 -8.681 -10.044 1.0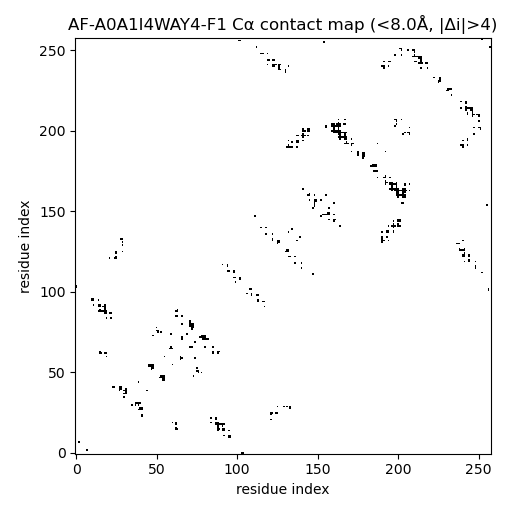0 97.94 193 ILE A N 1
ATOM 1530 C CA . ILE A 1 193 ? -3.231 -8.401 -11.470 1.00 97.94 193 ILE A CA 1
ATOM 1531 C C . ILE A 1 193 ? -3.178 -6.884 -11.722 1.00 97.94 193 ILE A C 1
ATOM 1533 O O . ILE A 1 193 ? -2.287 -6.397 -12.418 1.00 97.94 193 ILE A O 1
ATOM 1537 N N . LYS A 1 194 ? -4.110 -6.117 -11.138 1.00 98.38 194 LYS A N 1
ATOM 1538 C CA . LYS A 1 194 ? -4.147 -4.648 -11.271 1.00 98.38 194 LYS A CA 1
ATOM 1539 C C . LYS A 1 194 ? -2.976 -3.981 -10.555 1.00 98.38 194 LYS A C 1
ATOM 1541 O O . LYS A 1 194 ? -2.395 -3.041 -11.092 1.00 98.38 194 LYS A O 1
ATOM 1546 N N . LEU A 1 195 ? -2.604 -4.472 -9.374 1.00 98.62 195 LEU A N 1
ATOM 1547 C CA . LEU A 1 195 ? -1.438 -3.985 -8.645 1.00 98.62 195 LEU A CA 1
ATOM 1548 C C . LEU A 1 195 ? -0.154 -4.231 -9.440 1.00 98.62 195 LEU A C 1
ATOM 1550 O O . LEU A 1 195 ? 0.659 -3.324 -9.565 1.00 98.62 195 LEU A O 1
ATOM 1554 N N . PHE A 1 196 ? 0.020 -5.410 -10.034 1.00 98.56 196 PHE A N 1
ATOM 1555 C CA . PHE A 1 196 ? 1.217 -5.707 -10.820 1.00 98.56 196 PHE A CA 1
ATOM 1556 C C . PHE A 1 196 ? 1.274 -4.911 -12.133 1.00 98.56 196 PHE A C 1
ATOM 1558 O O . PHE A 1 196 ? 2.352 -4.485 -12.543 1.00 98.56 196 PHE A O 1
ATOM 1565 N N . ALA A 1 197 ? 0.124 -4.602 -12.740 1.00 98.69 197 ALA A N 1
ATOM 1566 C CA . ALA A 1 197 ? 0.040 -3.619 -13.821 1.00 98.69 197 ALA A CA 1
ATOM 1567 C C . ALA A 1 197 ? 0.474 -2.217 -13.355 1.00 98.69 197 ALA A C 1
ATOM 1569 O O . ALA A 1 197 ? 1.252 -1.552 -14.036 1.00 98.69 197 ALA A O 1
ATOM 1570 N N . ALA A 1 198 ? 0.034 -1.780 -12.169 1.00 98.62 198 ALA A N 1
ATOM 1571 C CA . ALA A 1 198 ? 0.489 -0.521 -11.589 1.00 98.62 198 ALA A CA 1
ATOM 1572 C C . ALA A 1 198 ? 2.008 -0.536 -11.365 1.00 98.62 198 ALA A C 1
ATOM 1574 O O . ALA A 1 198 ? 2.685 0.372 -11.826 1.00 98.62 198 ALA A O 1
ATOM 1575 N N . LEU A 1 199 ? 2.568 -1.591 -10.764 1.00 98.50 199 LEU A N 1
ATOM 1576 C CA . LEU A 1 199 ? 4.021 -1.752 -10.617 1.00 98.50 199 LEU A CA 1
ATOM 1577 C C . LEU A 1 199 ? 4.741 -1.677 -11.972 1.00 98.50 199 LEU A C 1
ATOM 1579 O O . LEU A 1 199 ? 5.780 -1.035 -12.077 1.00 98.50 199 LEU A O 1
ATOM 1583 N N . GLY A 1 200 ? 4.157 -2.239 -13.030 1.00 98.19 200 GLY A N 1
ATOM 1584 C CA . GLY A 1 200 ? 4.682 -2.142 -14.390 1.00 98.19 200 GLY A CA 1
ATOM 1585 C C . GLY A 1 200 ? 4.791 -0.710 -14.908 1.00 98.19 200 GLY A C 1
ATOM 1586 O O . GLY A 1 200 ? 5.799 -0.370 -15.524 1.00 98.19 200 GLY A O 1
ATOM 1587 N N . ALA A 1 201 ? 3.813 0.146 -14.603 1.00 97.62 201 ALA A N 1
ATOM 1588 C CA . ALA A 1 201 ? 3.857 1.566 -14.959 1.00 97.62 201 ALA A CA 1
ATOM 1589 C C . ALA A 1 201 ? 4.996 2.326 -14.256 1.00 97.62 201 ALA A C 1
ATOM 1591 O O . ALA A 1 201 ? 5.512 3.296 -14.805 1.00 97.62 201 ALA A O 1
ATOM 1592 N N . TRP A 1 202 ? 5.388 1.899 -13.051 1.00 96.88 202 TRP A N 1
ATOM 1593 C CA . TRP A 1 202 ? 6.448 2.544 -12.266 1.00 96.88 202 TRP A CA 1
ATOM 1594 C C . TRP A 1 202 ? 7.847 1.992 -12.560 1.00 96.88 202 TRP A C 1
ATOM 1596 O O . TRP A 1 202 ? 8.808 2.757 -12.556 1.00 96.88 202 TRP A O 1
ATOM 1606 N N . LEU A 1 203 ? 7.969 0.681 -12.791 1.00 96.00 203 LEU A N 1
ATOM 1607 C CA . LEU A 1 203 ? 9.256 -0.018 -12.925 1.00 96.00 203 LEU A CA 1
ATOM 1608 C C . LEU A 1 203 ? 9.678 -0.252 -14.382 1.00 96.00 203 LEU A C 1
ATOM 1610 O O . LEU A 1 203 ? 10.858 -0.478 -14.662 1.00 96.00 203 LEU A O 1
ATOM 1614 N N . GLY A 1 204 ? 8.713 -0.249 -15.306 1.00 96.00 204 GLY A N 1
ATOM 1615 C CA . GLY A 1 204 ? 8.893 -0.721 -16.675 1.00 96.00 204 GLY A CA 1
ATOM 1616 C C . GLY A 1 204 ? 8.915 -2.249 -16.787 1.00 96.00 204 GLY A C 1
ATOM 1617 O O . GLY A 1 204 ? 9.110 -2.983 -15.816 1.00 96.00 204 GLY A O 1
ATOM 1618 N N . ALA A 1 205 ? 8.740 -2.758 -18.009 1.00 96.56 205 ALA A N 1
ATOM 1619 C CA . ALA A 1 205 ? 8.586 -4.197 -18.250 1.00 96.56 205 ALA A CA 1
ATOM 1620 C C . ALA A 1 205 ? 9.812 -5.036 -17.844 1.00 96.56 205 ALA A C 1
ATOM 1622 O O . ALA A 1 205 ? 9.662 -6.152 -17.350 1.00 96.56 205 ALA A O 1
ATOM 1623 N N . LYS A 1 206 ? 11.028 -4.498 -18.017 1.00 95.50 206 LYS A N 1
ATOM 1624 C CA . LYS A 1 206 ? 12.286 -5.223 -17.756 1.00 95.50 206 LYS A CA 1
ATOM 1625 C C . LYS A 1 206 ? 12.478 -5.584 -16.280 1.00 95.50 206 LYS A C 1
ATOM 1627 O O . LYS A 1 206 ? 13.090 -6.603 -15.981 1.00 95.50 206 LYS A O 1
ATOM 1632 N N . ALA A 1 207 ? 11.952 -4.768 -15.370 1.00 96.00 207 ALA A N 1
ATOM 1633 C CA . ALA A 1 207 ? 12.100 -4.949 -13.927 1.00 96.00 207 ALA A CA 1
ATOM 1634 C C . ALA A 1 207 ? 10.986 -5.793 -13.285 1.00 96.00 207 ALA A C 1
ATOM 1636 O O . ALA A 1 207 ? 11.124 -6.247 -12.149 1.00 96.00 207 ALA A O 1
ATOM 1637 N N . LEU A 1 208 ? 9.894 -6.064 -14.003 1.00 97.06 208 LEU A N 1
ATOM 1638 C CA . LEU A 1 208 ? 8.789 -6.865 -13.477 1.00 97.06 208 LEU A CA 1
ATOM 1639 C C . LEU A 1 208 ? 9.177 -8.302 -13.089 1.00 97.06 208 LEU A C 1
ATOM 1641 O O . LEU A 1 208 ? 8.758 -8.735 -12.014 1.00 97.06 208 LEU A O 1
ATOM 1645 N N . PRO A 1 209 ? 9.981 -9.052 -13.874 1.00 97.38 209 PRO A N 1
ATOM 1646 C CA . PRO A 1 209 ? 10.346 -10.418 -13.505 1.00 97.38 209 PRO A CA 1
ATOM 1647 C C . PRO A 1 209 ? 11.067 -10.500 -12.157 1.00 97.38 209 PRO A C 1
ATOM 1649 O O . PRO A 1 209 ? 10.726 -11.350 -11.338 1.00 97.38 209 PRO A O 1
ATOM 1652 N N . ILE A 1 210 ? 12.012 -9.591 -11.886 1.00 97.75 210 ILE A N 1
ATOM 1653 C CA . ILE A 1 210 ? 12.737 -9.590 -10.610 1.00 97.75 210 ILE A CA 1
ATOM 1654 C C . ILE A 1 210 ? 11.818 -9.200 -9.444 1.00 97.75 210 ILE A C 1
ATOM 1656 O O . ILE A 1 210 ? 11.872 -9.840 -8.394 1.00 97.75 210 ILE A O 1
ATOM 1660 N N . ALA A 1 211 ? 10.900 -8.245 -9.642 1.00 98.06 211 ALA A N 1
ATOM 1661 C CA . ALA A 1 211 ? 9.899 -7.894 -8.633 1.00 98.06 211 ALA A CA 1
ATOM 1662 C C . ALA A 1 211 ? 8.991 -9.090 -8.293 1.00 98.06 211 ALA A C 1
ATOM 1664 O O . ALA A 1 211 ? 8.728 -9.357 -7.119 1.00 98.06 211 ALA A O 1
ATOM 1665 N N . LEU A 1 212 ? 8.562 -9.852 -9.307 1.00 98.12 212 LEU A N 1
ATOM 1666 C CA . LEU A 1 212 ? 7.738 -11.048 -9.128 1.00 98.12 212 LEU A CA 1
ATOM 1667 C C . LEU A 1 212 ? 8.500 -12.194 -8.456 1.00 98.12 212 LEU A C 1
ATOM 1669 O O . LEU A 1 212 ? 7.917 -12.908 -7.640 1.00 98.12 212 LEU A O 1
ATOM 1673 N N . ILE A 1 213 ? 9.789 -12.368 -8.762 1.00 98.19 213 ILE A N 1
ATOM 1674 C CA . ILE A 1 213 ? 10.646 -13.357 -8.097 1.00 98.19 213 ILE A CA 1
ATOM 1675 C C . ILE A 1 213 ? 10.784 -13.018 -6.614 1.00 98.19 213 ILE A C 1
ATOM 1677 O O . ILE A 1 213 ? 10.559 -13.893 -5.781 1.00 98.19 213 ILE A O 1
ATOM 1681 N N . ILE A 1 214 ? 11.083 -11.760 -6.269 1.00 98.19 214 ILE A N 1
ATOM 1682 C CA . ILE A 1 214 ? 11.175 -11.313 -4.870 1.00 98.19 214 ILE A CA 1
ATOM 1683 C C . ILE A 1 214 ? 9.843 -11.548 -4.149 1.00 98.19 214 ILE A C 1
ATOM 1685 O O . ILE A 1 214 ? 9.828 -12.117 -3.057 1.00 98.19 214 ILE A O 1
ATOM 1689 N N . ALA A 1 215 ? 8.722 -11.178 -4.777 1.00 97.94 215 ALA A N 1
ATOM 1690 C CA . ALA A 1 215 ? 7.391 -11.392 -4.220 1.00 97.94 215 ALA A CA 1
ATOM 1691 C C . ALA A 1 215 ? 7.098 -12.884 -3.982 1.00 97.94 215 ALA A C 1
ATOM 1693 O O . ALA A 1 215 ? 6.710 -13.290 -2.887 1.00 97.94 215 ALA A O 1
ATOM 1694 N N . SER A 1 216 ? 7.329 -13.723 -4.990 1.00 96.81 216 SER A N 1
ATOM 1695 C CA . SER A 1 216 ? 7.046 -15.161 -4.926 1.00 96.81 216 SER A CA 1
ATOM 1696 C C . SER A 1 216 ? 7.951 -15.876 -3.923 1.00 96.81 216 SER A C 1
ATOM 1698 O O . SER A 1 216 ? 7.473 -16.703 -3.147 1.00 96.81 216 SER A O 1
ATOM 1700 N N . ALA A 1 217 ? 9.241 -15.530 -3.884 1.00 97.88 217 ALA A N 1
ATOM 1701 C CA . ALA A 1 217 ? 10.194 -16.073 -2.923 1.00 97.88 217 ALA A CA 1
ATOM 1702 C C . ALA A 1 217 ? 9.831 -15.666 -1.490 1.00 97.88 217 ALA A C 1
ATOM 1704 O O . ALA A 1 217 ? 9.791 -16.521 -0.607 1.00 97.88 217 ALA A O 1
ATOM 1705 N N . GLY A 1 218 ? 9.498 -14.392 -1.261 1.00 96.38 218 GLY A N 1
ATOM 1706 C CA . GLY A 1 218 ? 9.053 -13.906 0.045 1.00 96.38 218 GLY A CA 1
ATOM 1707 C C . GLY A 1 218 ? 7.784 -14.614 0.525 1.00 96.38 218 GLY A C 1
ATOM 1708 O O . GLY A 1 218 ? 7.751 -15.139 1.641 1.00 96.38 218 GLY A O 1
ATOM 1709 N N . ALA A 1 219 ? 6.775 -14.720 -0.345 1.00 95.25 219 ALA A N 1
ATOM 1710 C CA . ALA A 1 219 ? 5.535 -15.437 -0.059 1.00 95.25 219 ALA A CA 1
ATOM 1711 C C . ALA A 1 219 ? 5.789 -16.910 0.289 1.00 95.25 219 ALA A C 1
ATOM 1713 O O . ALA A 1 219 ? 5.248 -17.417 1.275 1.00 95.25 219 ALA A O 1
ATOM 1714 N N . LEU A 1 220 ? 6.637 -17.590 -0.488 1.00 94.69 220 LEU A N 1
ATOM 1715 C CA . LEU A 1 220 ? 6.992 -18.988 -0.267 1.00 94.69 220 LEU A CA 1
ATOM 1716 C C . LEU A 1 220 ? 7.729 -19.181 1.062 1.00 94.69 220 LEU A C 1
ATOM 1718 O O . LEU A 1 220 ? 7.330 -20.034 1.852 1.00 94.69 220 LEU A O 1
ATOM 1722 N N . ILE A 1 221 ? 8.760 -18.377 1.342 1.00 94.62 221 ILE A N 1
ATOM 1723 C CA . ILE A 1 221 ? 9.521 -18.436 2.599 1.00 94.62 221 ILE A CA 1
ATOM 1724 C C . ILE A 1 221 ? 8.582 -18.240 3.790 1.00 94.62 221 ILE A C 1
ATOM 1726 O O . ILE A 1 221 ? 8.632 -19.008 4.751 1.00 94.62 221 ILE A O 1
ATOM 1730 N N . PHE A 1 222 ? 7.680 -17.262 3.716 1.00 93.62 222 PHE A N 1
ATOM 1731 C CA . PHE A 1 222 ? 6.702 -17.017 4.768 1.00 93.62 222 PHE A CA 1
ATOM 1732 C C . PHE A 1 222 ? 5.743 -18.194 4.970 1.00 93.62 222 PHE A C 1
ATOM 1734 O O . PHE A 1 222 ? 5.487 -18.593 6.108 1.00 93.62 222 PHE A O 1
ATOM 1741 N N . LEU A 1 223 ? 5.223 -18.775 3.887 1.00 92.38 223 LEU A N 1
ATOM 1742 C CA . LEU A 1 223 ? 4.330 -19.931 3.958 1.00 92.38 223 LEU A CA 1
ATOM 1743 C C . LEU A 1 223 ? 5.033 -21.163 4.536 1.00 92.38 223 LEU A C 1
ATOM 1745 O O . LEU A 1 223 ? 4.454 -21.833 5.391 1.00 92.38 223 LEU A O 1
ATOM 1749 N N . LEU A 1 224 ? 6.277 -21.431 4.131 1.00 91.38 224 LEU A N 1
ATOM 1750 C CA . LEU A 1 224 ? 7.084 -22.533 4.659 1.00 91.38 224 LEU A CA 1
ATOM 1751 C C . LEU A 1 224 ? 7.416 -22.331 6.140 1.00 91.38 224 LEU A C 1
ATOM 1753 O O . LEU A 1 224 ? 7.232 -23.252 6.936 1.00 91.38 224 LEU A O 1
ATOM 1757 N N . ALA A 1 225 ? 7.821 -21.123 6.536 1.00 90.88 225 ALA A N 1
ATOM 1758 C CA . ALA A 1 225 ? 8.074 -20.790 7.935 1.00 90.88 225 ALA A CA 1
ATOM 1759 C C . ALA A 1 225 ? 6.806 -20.967 8.784 1.00 90.88 225 ALA A C 1
ATOM 1761 O O . ALA A 1 225 ? 6.840 -21.599 9.840 1.00 90.88 225 ALA A O 1
ATOM 1762 N N . LYS A 1 226 ? 5.656 -20.485 8.299 1.00 88.31 226 LYS A N 1
ATOM 1763 C CA . LYS A 1 226 ? 4.368 -20.641 8.984 1.00 88.31 226 LYS A CA 1
ATOM 1764 C C . LYS A 1 226 ? 3.940 -22.105 9.079 1.00 88.31 226 LYS A C 1
ATOM 1766 O O . LYS A 1 226 ? 3.451 -22.518 10.129 1.00 88.31 226 LYS A O 1
ATOM 1771 N N . ALA A 1 227 ? 4.130 -22.895 8.025 1.00 87.38 227 ALA A N 1
ATOM 1772 C CA . ALA A 1 227 ? 3.836 -24.325 8.038 1.00 87.38 227 ALA A CA 1
ATOM 1773 C C . ALA A 1 227 ? 4.739 -25.075 9.032 1.00 87.38 227 ALA A C 1
ATOM 1775 O O . ALA A 1 227 ? 4.238 -25.882 9.813 1.00 87.38 227 ALA A O 1
ATOM 1776 N N . GLY A 1 228 ? 6.038 -24.761 9.069 1.00 87.69 228 GLY A N 1
ATOM 1777 C CA . GLY A 1 228 ? 6.996 -25.364 9.998 1.00 87.69 228 GLY A CA 1
ATOM 1778 C C . GLY A 1 228 ? 6.726 -25.013 11.464 1.00 87.69 228 GLY A C 1
ATOM 1779 O O . GLY A 1 228 ? 6.739 -25.895 12.320 1.00 87.69 228 GLY A O 1
ATOM 1780 N N . ILE A 1 229 ? 6.418 -23.743 11.751 1.00 88.31 229 ILE A N 1
ATOM 1781 C CA . ILE A 1 229 ? 6.172 -23.248 13.115 1.00 88.31 229 ILE A CA 1
ATOM 1782 C C . ILE A 1 229 ? 4.787 -23.670 13.616 1.00 88.31 229 ILE A C 1
ATOM 1784 O O . ILE A 1 229 ? 4.650 -24.179 14.725 1.00 88.31 229 ILE A O 1
ATOM 1788 N N . CYS A 1 230 ? 3.739 -23.451 12.819 1.00 82.94 230 CYS A N 1
ATOM 1789 C CA . CYS A 1 230 ? 2.364 -23.673 13.264 1.00 82.94 230 CYS A CA 1
ATOM 1790 C C . CYS A 1 230 ? 1.869 -25.103 13.024 1.00 82.94 230 CYS A C 1
ATOM 1792 O O . CYS A 1 230 ? 0.808 -25.444 13.544 1.00 82.94 230 CYS A O 1
ATOM 1794 N N . ARG A 1 231 ? 2.576 -25.912 12.216 1.00 79.19 231 ARG A N 1
ATOM 1795 C CA . ARG A 1 231 ? 2.154 -27.255 11.765 1.00 79.19 231 ARG A CA 1
ATOM 1796 C C . ARG A 1 231 ? 0.723 -27.297 11.215 1.00 79.19 231 ARG A C 1
ATOM 1798 O O . ARG A 1 231 ? 0.028 -28.302 11.327 1.00 79.19 231 ARG A O 1
ATOM 1805 N N . LYS A 1 232 ? 0.263 -26.183 10.642 1.00 76.19 232 LYS A N 1
ATOM 1806 C CA . LYS A 1 232 ? -1.063 -26.048 10.033 1.00 76.19 232 LYS A CA 1
ATOM 1807 C C . LYS A 1 232 ? -0.929 -26.029 8.513 1.00 76.19 232 LYS A C 1
ATOM 1809 O O . LYS A 1 232 ? 0.044 -25.459 8.015 1.00 76.19 232 LYS A O 1
ATOM 1814 N N . PRO A 1 233 ? -1.902 -26.600 7.782 1.00 70.44 233 PRO A N 1
ATOM 1815 C CA . PRO A 1 233 ? -1.926 -26.491 6.333 1.00 70.44 233 PRO A CA 1
ATOM 1816 C C . PRO A 1 233 ? -2.016 -25.014 5.913 1.00 70.44 233 PRO A C 1
ATOM 1818 O O . PRO A 1 233 ? -2.579 -24.194 6.653 1.00 70.44 233 PRO A O 1
ATOM 1821 N N . PRO A 1 234 ? -1.465 -24.657 4.740 1.00 72.31 234 PRO A N 1
ATOM 1822 C CA . PRO A 1 234 ? -1.557 -23.301 4.224 1.00 72.31 234 PRO A CA 1
ATOM 1823 C C . PRO A 1 234 ? -3.030 -22.885 4.068 1.00 72.31 234 PRO A C 1
ATOM 1825 O O . PRO A 1 234 ? -3.894 -23.722 3.784 1.00 72.31 234 PRO A O 1
ATOM 1828 N N . PRO A 1 235 ? -3.350 -21.599 4.287 1.00 76.19 235 PRO A N 1
ATOM 1829 C CA . PRO A 1 235 ? -4.720 -21.122 4.185 1.00 76.19 235 PRO A CA 1
ATOM 1830 C C . PRO A 1 235 ? -5.226 -21.231 2.740 1.00 76.19 235 PRO A C 1
ATOM 1832 O O . PRO A 1 235 ? -4.472 -21.016 1.795 1.00 76.19 235 PRO A O 1
ATOM 1835 N N . ARG A 1 236 ? -6.528 -21.501 2.567 1.00 74.06 236 ARG A N 1
ATOM 1836 C CA . ARG A 1 236 ? -7.171 -21.545 1.237 1.00 74.06 236 ARG A CA 1
ATOM 1837 C C . ARG A 1 236 ? -7.116 -20.211 0.486 1.00 74.06 236 ARG A C 1
ATOM 1839 O O . ARG A 1 236 ? -7.244 -20.201 -0.730 1.00 74.06 236 ARG A O 1
ATOM 1846 N N . ARG A 1 237 ? -6.988 -19.096 1.209 1.00 81.38 237 ARG A N 1
ATOM 1847 C CA . ARG A 1 237 ? -6.832 -17.749 0.654 1.00 81.38 237 ARG A CA 1
ATOM 1848 C C . ARG A 1 237 ? -5.579 -17.125 1.245 1.00 81.38 237 ARG A C 1
ATOM 1850 O O . ARG A 1 237 ? -5.366 -17.197 2.456 1.00 81.38 237 ARG A O 1
ATOM 1857 N N . PHE A 1 238 ? -4.755 -16.545 0.386 1.00 88.81 238 PHE A N 1
ATOM 1858 C CA . PHE A 1 238 ? -3.481 -15.944 0.749 1.00 88.81 238 PHE A CA 1
ATOM 1859 C C . PHE A 1 238 ? -3.417 -14.524 0.194 1.00 88.81 238 PHE A C 1
ATOM 1861 O O . PHE A 1 238 ? -3.743 -14.307 -0.967 1.00 88.81 238 PHE A O 1
ATOM 1868 N N . ALA A 1 239 ? -3.016 -13.575 1.038 1.00 93.38 239 ALA A N 1
ATOM 1869 C CA . ALA A 1 239 ? -2.782 -12.191 0.6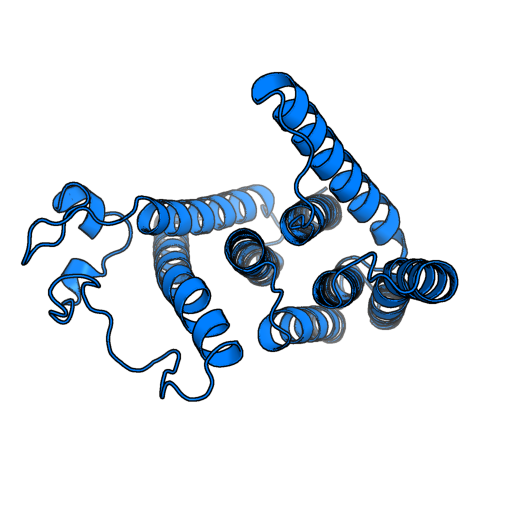45 1.00 93.38 239 ALA A CA 1
ATOM 1870 C C . ALA A 1 239 ? -1.429 -12.106 -0.081 1.00 93.38 239 ALA A C 1
ATOM 1872 O O . ALA A 1 239 ? -0.377 -12.187 0.563 1.00 93.38 239 ALA A O 1
ATOM 1873 N N . PHE A 1 240 ? -1.448 -12.019 -1.414 1.00 95.75 240 PHE A N 1
ATOM 1874 C CA . PHE A 1 240 ? -0.233 -11.909 -2.229 1.00 95.75 240 PHE A CA 1
ATOM 1875 C C . PHE A 1 240 ? 0.209 -10.452 -2.435 1.00 95.75 240 PHE A C 1
ATOM 1877 O O . PHE A 1 240 ? 1.403 -10.191 -2.609 1.00 95.75 240 PHE A O 1
ATOM 1884 N N . GLY A 1 241 ? -0.711 -9.493 -2.298 1.00 96.88 241 GLY A N 1
ATOM 1885 C CA . GLY A 1 241 ? -0.460 -8.057 -2.404 1.00 96.88 241 GLY A CA 1
ATOM 1886 C C . GLY A 1 241 ? 0.700 -7.535 -1.542 1.00 96.88 241 GLY A C 1
ATOM 1887 O O . GLY A 1 241 ? 1.511 -6.770 -2.067 1.00 96.88 241 GLY A O 1
ATOM 1888 N N . PRO A 1 242 ? 0.872 -7.955 -0.269 1.00 97.81 242 PRO A N 1
ATOM 1889 C CA . PRO A 1 242 ? 2.024 -7.585 0.559 1.00 97.81 242 PRO A CA 1
ATOM 1890 C C . PRO A 1 242 ? 3.373 -7.906 -0.083 1.00 97.81 242 PRO A C 1
ATOM 1892 O O . PRO A 1 242 ? 4.322 -7.129 0.013 1.00 97.81 242 PRO A O 1
ATOM 1895 N N . TRP A 1 243 ? 3.457 -9.047 -0.763 1.00 98.00 243 TRP A N 1
ATOM 1896 C CA . TRP A 1 243 ? 4.693 -9.522 -1.371 1.00 98.00 243 TRP A CA 1
ATOM 1897 C C . TRP A 1 243 ? 4.976 -8.816 -2.691 1.00 98.00 243 TRP A C 1
ATOM 1899 O O . TRP A 1 243 ? 6.124 -8.458 -2.949 1.00 98.00 243 TRP A O 1
ATOM 1909 N N . LEU A 1 244 ? 3.934 -8.541 -3.483 1.00 98.38 244 LEU A N 1
ATOM 1910 C CA . LEU A 1 244 ? 4.034 -7.677 -4.661 1.00 98.38 244 LEU A CA 1
ATOM 1911 C C . LEU A 1 244 ? 4.486 -6.264 -4.279 1.00 98.38 244 LEU A C 1
ATOM 1913 O O . LEU A 1 244 ? 5.393 -5.725 -4.907 1.00 98.38 244 LEU A O 1
ATOM 1917 N N . SER A 1 245 ? 3.907 -5.690 -3.223 1.00 98.31 245 SER A N 1
ATOM 1918 C CA . SER A 1 245 ? 4.300 -4.387 -2.678 1.00 98.31 245 SER A CA 1
ATOM 1919 C C . SER A 1 245 ? 5.762 -4.368 -2.237 1.00 98.31 245 SER A C 1
ATOM 1921 O O . SER A 1 245 ? 6.491 -3.435 -2.571 1.00 98.31 245 SER A O 1
ATOM 1923 N N . LEU A 1 246 ? 6.218 -5.409 -1.532 1.00 97.88 246 LEU A N 1
ATOM 1924 C CA . LEU A 1 246 ? 7.611 -5.529 -1.105 1.00 97.88 246 LEU A CA 1
ATOM 1925 C C . LEU A 1 246 ? 8.564 -5.620 -2.304 1.00 97.88 246 LEU A C 1
ATOM 1927 O O . LEU A 1 246 ? 9.503 -4.832 -2.394 1.00 97.88 246 LEU A O 1
ATOM 1931 N N . GLY A 1 247 ? 8.304 -6.538 -3.240 1.00 98.12 247 GLY A N 1
ATOM 1932 C CA . GLY A 1 247 ? 9.123 -6.702 -4.443 1.00 98.12 247 GLY A CA 1
ATOM 1933 C C . GLY A 1 247 ? 9.153 -5.436 -5.299 1.00 98.12 247 GLY A C 1
ATOM 1934 O O . GLY A 1 247 ? 10.221 -5.009 -5.733 1.00 98.12 247 GLY A O 1
ATOM 1935 N N . GLY A 1 248 ? 8.000 -4.787 -5.471 1.00 98.06 248 GLY A N 1
ATOM 1936 C CA . GLY A 1 248 ? 7.876 -3.526 -6.191 1.00 98.06 248 GLY A CA 1
ATOM 1937 C C . GLY A 1 248 ? 8.678 -2.395 -5.551 1.00 98.06 248 GLY A C 1
ATOM 1938 O O . GLY A 1 248 ? 9.441 -1.726 -6.242 1.00 98.06 248 GLY A O 1
ATOM 1939 N N . MET A 1 249 ? 8.564 -2.212 -4.232 1.00 97.12 249 MET A N 1
ATOM 1940 C CA . MET A 1 249 ? 9.307 -1.181 -3.502 1.00 97.12 249 MET A CA 1
ATOM 1941 C C . MET A 1 249 ? 10.818 -1.427 -3.531 1.00 97.12 249 MET A C 1
ATOM 1943 O O . MET A 1 249 ? 11.578 -0.495 -3.776 1.00 97.12 249 MET A O 1
ATOM 1947 N N . MET A 1 250 ? 11.265 -2.669 -3.321 1.00 96.50 250 MET A N 1
ATOM 1948 C CA . MET A 1 250 ? 12.693 -3.009 -3.342 1.00 96.50 250 MET A CA 1
ATOM 1949 C C . MET A 1 250 ? 13.322 -2.721 -4.705 1.00 96.50 250 MET A C 1
ATOM 1951 O O . MET A 1 250 ? 14.367 -2.080 -4.775 1.00 96.50 250 MET A O 1
ATOM 1955 N N . VAL A 1 251 ? 12.673 -3.157 -5.787 1.00 96.81 251 VAL A N 1
ATOM 1956 C CA . VAL A 1 251 ? 13.169 -2.937 -7.152 1.00 96.81 251 VAL A CA 1
ATOM 1957 C C . VAL A 1 251 ? 13.136 -1.456 -7.514 1.00 96.81 251 VAL A C 1
ATOM 1959 O O . VAL A 1 251 ? 14.097 -0.951 -8.085 1.00 96.81 251 VAL A O 1
ATOM 1962 N N . PHE A 1 252 ? 12.079 -0.741 -7.128 1.00 94.75 252 PHE A N 1
ATOM 1963 C CA . PHE A 1 252 ? 11.974 0.693 -7.371 1.00 94.75 252 PHE A CA 1
ATOM 1964 C C . PHE A 1 252 ? 13.090 1.475 -6.674 1.00 94.75 252 PHE A C 1
ATOM 1966 O O . PHE A 1 252 ? 13.740 2.313 -7.296 1.00 94.75 252 PHE A O 1
ATOM 1973 N N . VAL A 1 253 ? 13.330 1.193 -5.390 1.00 93.06 253 VAL A N 1
ATOM 1974 C CA . VAL A 1 253 ? 14.407 1.827 -4.622 1.00 93.06 253 VAL A CA 1
ATOM 1975 C C . VAL A 1 253 ? 15.761 1.505 -5.246 1.00 93.06 253 VAL A C 1
ATOM 1977 O O . VAL A 1 253 ? 16.562 2.412 -5.435 1.00 93.06 253 VAL A O 1
ATOM 1980 N N . TRP A 1 254 ? 15.994 0.247 -5.627 1.00 91.94 254 TRP A N 1
ATOM 1981 C CA . TRP A 1 254 ? 17.225 -0.144 -6.306 1.00 91.94 254 TRP A CA 1
ATOM 1982 C C . TRP A 1 254 ? 17.446 0.672 -7.584 1.00 91.94 254 TRP A C 1
ATOM 1984 O O . TRP A 1 254 ? 18.457 1.340 -7.695 1.00 91.94 254 TRP A O 1
ATOM 1994 N N . GLN A 1 255 ? 16.471 0.711 -8.497 1.00 90.81 255 GLN A N 1
ATOM 1995 C CA . GLN A 1 255 ? 16.600 1.396 -9.791 1.00 90.81 255 GLN A CA 1
ATOM 1996 C C . GLN A 1 255 ? 16.809 2.915 -9.712 1.00 90.81 255 GLN A C 1
ATOM 1998 O O . GLN A 1 255 ? 17.309 3.501 -10.668 1.00 90.81 255 GLN A O 1
ATOM 2003 N N . ASN A 1 256 ? 16.325 3.571 -8.652 1.00 88.38 256 ASN A N 1
ATOM 2004 C CA . ASN A 1 256 ? 16.331 5.036 -8.561 1.00 88.38 256 ASN A CA 1
ATOM 2005 C C . ASN A 1 256 ? 17.431 5.578 -7.635 1.00 88.38 256 ASN A C 1
ATOM 2007 O O . ASN A 1 256 ? 17.719 6.772 -7.698 1.00 88.38 256 ASN A O 1
ATOM 2011 N N . TYR A 1 257 ? 18.021 4.744 -6.773 1.00 87.00 257 TYR A N 1
ATOM 2012 C CA . TYR A 1 257 ? 19.016 5.182 -5.787 1.00 87.00 257 TYR A CA 1
ATOM 2013 C C . TYR A 1 257 ? 20.369 4.458 -5.886 1.00 87.00 257 TYR A C 1
ATOM 2015 O O .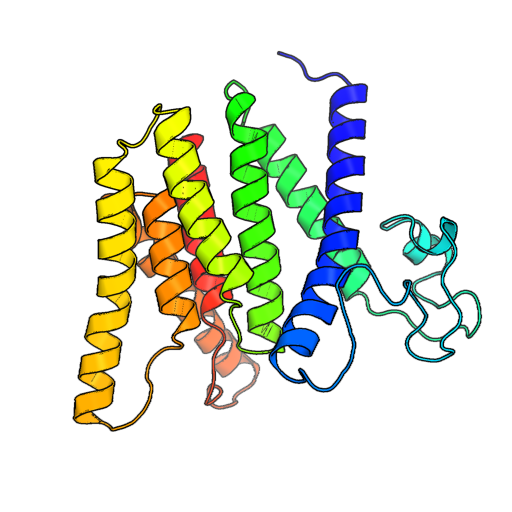 TYR A 1 257 ? 21.303 4.884 -5.207 1.00 87.00 257 TYR A O 1
ATOM 2023 N N . TYR A 1 258 ? 20.490 3.415 -6.717 1.00 84.44 258 TYR A N 1
ATOM 2024 C CA . TYR A 1 258 ? 21.719 2.643 -6.951 1.00 84.44 258 TYR A CA 1
ATOM 2025 C C . TYR A 1 258 ? 21.937 2.392 -8.446 1.00 84.44 258 TYR A C 1
ATOM 2027 O O . TYR A 1 258 ? 23.117 2.404 -8.859 1.00 84.44 258 TYR A O 1
#